Protein AF-A0AAD6DQ67-F1 (afdb_monomer)

InterPro domains:
  IPR001138 Zn(2)Cys(6) fungal-type DNA-binding domain [PS00463] (66-94)
  IPR001138 Zn(2)Cys(6) fungal-type DNA-binding domain [PS50048] (66-96)
  IPR001138 Zn(2)Cys(6) fungal-type DNA-binding domain [cd00067] (62-94)
  IPR036864 Zn(2)-C6 fungal-type DNA-binding domain superfamily [G3DSA:4.10.240.10] (64-150)
  IPR036864 Zn(2)-C6 fungal-type DNA-binding domain superfamily [SSF57701] (60-100)

Structure (mmCIF, N/CA/C/O backbone):
data_AF-A0AAD6DQ67-F1
#
_entry.id   AF-A0AAD6DQ67-F1
#
loop_
_atom_site.group_PDB
_atom_site.id
_atom_site.type_symbol
_atom_site.label_atom_id
_atom_site.label_alt_id
_atom_site.label_comp_id
_atom_site.label_asym_id
_atom_site.label_entity_id
_atom_site.label_seq_id
_atom_site.pdbx_PDB_ins_code
_atom_site.Cartn_x
_atom_site.Cartn_y
_atom_site.Cartn_z
_atom_site.occupancy
_atom_site.B_iso_or_equiv
_atom_site.auth_seq_id
_atom_site.auth_comp_id
_atom_site.auth_asym_id
_atom_site.auth_atom_id
_atom_site.pdbx_PDB_model_num
ATOM 1 N N . MET A 1 1 ? 55.953 11.079 63.194 1.00 47.94 1 MET A N 1
ATOM 2 C CA . MET A 1 1 ? 55.078 10.045 63.772 1.00 47.94 1 MET A CA 1
ATOM 3 C C . MET A 1 1 ? 54.556 10.608 65.071 1.00 47.94 1 MET A C 1
ATOM 5 O O . MET A 1 1 ? 55.211 10.430 66.081 1.00 47.94 1 MET A O 1
ATOM 9 N N . GLU A 1 2 ? 53.464 11.359 65.000 1.00 39.06 2 GLU A N 1
ATOM 10 C CA . GLU A 1 2 ? 52.540 11.554 66.116 1.00 39.06 2 GLU A CA 1
ATOM 11 C C . GLU A 1 2 ? 51.140 11.579 65.496 1.00 39.06 2 GLU A C 1
ATOM 13 O O . GLU A 1 2 ? 50.913 12.204 64.454 1.00 39.06 2 GLU A O 1
ATOM 18 N N . ASP A 1 3 ? 50.288 10.755 66.088 1.00 41.91 3 ASP A N 1
ATOM 19 C CA . ASP A 1 3 ? 48.965 10.301 65.669 1.00 41.91 3 ASP A CA 1
ATOM 20 C C . ASP A 1 3 ? 47.916 11.412 65.887 1.00 41.91 3 ASP A C 1
ATOM 22 O O . ASP A 1 3 ? 48.044 12.233 66.786 1.00 41.91 3 ASP A O 1
ATOM 26 N N . SER A 1 4 ? 46.949 11.664 65.004 1.00 52.56 4 SER A N 1
ATOM 27 C CA . SER A 1 4 ? 45.744 10.888 64.685 1.00 52.56 4 SER A CA 1
ATOM 28 C C . SER A 1 4 ? 44.782 10.642 65.868 1.00 52.56 4 SER A C 1
ATOM 30 O O . SER A 1 4 ? 45.071 9.885 66.787 1.00 52.56 4 SER A O 1
ATOM 32 N N . ILE A 1 5 ? 43.562 11.170 65.674 1.00 52.62 5 ILE A N 1
ATOM 33 C CA . ILE A 1 5 ? 42.248 10.766 66.216 1.00 52.62 5 ILE A CA 1
ATOM 34 C C . ILE A 1 5 ? 41.843 11.306 67.601 1.00 52.62 5 ILE A C 1
ATOM 36 O O . ILE A 1 5 ? 42.165 10.736 68.636 1.00 52.62 5 ILE A O 1
ATOM 40 N N . MET A 1 6 ? 40.930 12.285 67.594 1.00 52.06 6 MET A N 1
ATOM 41 C CA . MET A 1 6 ? 39.741 12.200 68.448 1.00 52.06 6 MET A CA 1
ATOM 42 C C . MET A 1 6 ? 38.550 12.887 67.770 1.00 52.06 6 MET A C 1
ATOM 44 O O . MET A 1 6 ? 38.505 14.103 67.595 1.00 52.06 6 MET A O 1
ATOM 48 N N . SER A 1 7 ? 37.626 12.050 67.318 1.00 51.72 7 SER A N 1
ATOM 49 C CA . SER A 1 7 ? 36.279 12.377 66.877 1.00 51.72 7 SER A CA 1
ATOM 50 C C . SER A 1 7 ? 35.326 12.496 68.072 1.00 51.72 7 SER A C 1
ATOM 52 O O . SER A 1 7 ? 35.597 11.964 69.146 1.00 51.72 7 SER A O 1
ATOM 54 N N . ASP A 1 8 ? 34.186 13.129 67.791 1.00 44.03 8 ASP A N 1
ATOM 55 C CA . ASP A 1 8 ? 32.931 13.163 68.550 1.00 44.03 8 ASP A CA 1
ATOM 56 C C . ASP A 1 8 ? 32.780 14.290 69.582 1.00 44.03 8 ASP A C 1
ATOM 58 O O . ASP A 1 8 ? 33.437 14.326 70.616 1.00 44.03 8 ASP A O 1
ATOM 62 N N . LEU A 1 9 ? 31.829 15.198 69.318 1.00 51.84 9 LEU A N 1
ATOM 63 C CA . LEU A 1 9 ? 30.566 15.274 70.068 1.00 51.84 9 LEU A CA 1
ATOM 64 C C . LEU A 1 9 ? 29.674 16.414 69.529 1.00 51.84 9 LEU A C 1
ATOM 66 O O . LEU A 1 9 ? 29.915 17.594 69.748 1.00 51.84 9 LEU A O 1
ATOM 70 N N . ILE A 1 10 ? 28.634 16.002 68.799 1.00 50.47 10 ILE A N 1
ATOM 71 C CA . ILE A 1 10 ? 27.230 16.434 68.914 1.00 50.47 10 ILE A CA 1
ATOM 72 C C . ILE A 1 10 ? 27.006 17.921 69.255 1.00 50.47 10 ILE A C 1
ATOM 74 O O . ILE A 1 10 ? 26.985 18.315 70.419 1.00 50.47 10 ILE A O 1
ATOM 78 N N . SER A 1 11 ? 26.660 18.716 68.238 1.00 45.91 11 SER A N 1
ATOM 79 C CA . SER A 1 11 ? 25.857 19.925 68.430 1.00 45.91 11 SER A CA 1
ATOM 80 C C . SER A 1 11 ? 24.571 19.803 67.620 1.00 45.91 11 SER A C 1
ATOM 82 O O . SER A 1 11 ? 24.542 19.945 66.399 1.00 45.91 11 SER A O 1
ATOM 84 N N . SER A 1 12 ? 23.507 19.450 68.333 1.00 50.16 12 SER A N 1
ATOM 85 C CA . SER A 1 12 ? 22.125 19.565 67.893 1.00 50.16 12 SER A CA 1
ATOM 86 C C . SER A 1 12 ? 21.809 21.021 67.547 1.00 50.16 12 SER A C 1
ATOM 88 O O . SER A 1 12 ? 22.210 21.918 68.282 1.00 50.16 12 SER A O 1
ATOM 90 N N . THR A 1 13 ? 21.013 21.274 66.507 1.00 49.50 13 THR A N 1
ATOM 91 C CA . THR A 1 13 ? 19.642 21.805 66.662 1.00 49.50 13 THR A CA 1
ATOM 92 C C . THR A 1 13 ? 19.015 22.224 65.324 1.00 49.50 13 THR A C 1
ATOM 94 O O . THR A 1 13 ? 19.650 22.832 64.471 1.00 49.50 13 THR A O 1
ATOM 97 N N . ASN A 1 14 ? 17.708 21.950 65.246 1.00 51.66 14 ASN A N 1
ATOM 98 C CA . ASN A 1 14 ? 16.675 22.595 64.429 1.00 51.66 14 ASN A CA 1
ATOM 99 C C . ASN A 1 14 ? 16.457 22.104 62.991 1.00 51.66 14 ASN A C 1
ATOM 101 O O . ASN A 1 14 ? 16.876 22.727 62.021 1.00 51.66 14 ASN A O 1
ATOM 105 N N . VAL A 1 15 ? 15.623 21.066 62.876 1.00 44.66 15 VAL A N 1
ATOM 106 C CA . VAL A 1 15 ? 14.748 20.851 61.712 1.00 44.66 15 VAL A CA 1
ATOM 107 C C . VAL A 1 15 ? 13.311 20.580 62.170 1.00 44.66 15 VAL A C 1
ATOM 109 O O . VAL A 1 15 ? 12.742 19.530 61.899 1.00 44.66 15 VAL A O 1
ATOM 112 N N . ASP A 1 16 ? 12.699 21.555 62.843 1.00 49.50 16 ASP A N 1
ATOM 113 C CA . ASP A 1 16 ? 11.237 21.649 62.893 1.00 49.50 16 ASP A CA 1
ATOM 114 C C . ASP A 1 16 ? 10.761 22.414 61.652 1.00 49.50 16 ASP A C 1
ATOM 116 O O . ASP A 1 16 ? 10.582 23.630 61.638 1.00 49.50 16 ASP A O 1
ATOM 120 N N . SER A 1 17 ? 10.584 21.685 60.556 1.00 53.88 17 SER A N 1
ATOM 121 C CA . SER A 1 17 ? 9.751 22.126 59.439 1.00 53.88 17 SER A CA 1
ATOM 122 C C . SER A 1 17 ? 8.810 20.992 59.088 1.00 53.88 17 SER A C 1
ATOM 124 O O . SER A 1 17 ? 9.045 20.196 58.182 1.00 53.88 17 SER A O 1
ATOM 126 N N . ALA A 1 18 ? 7.724 20.920 59.856 1.00 56.75 18 ALA A N 1
ATOM 127 C CA . ALA A 1 18 ? 6.550 20.150 59.498 1.00 56.75 18 ALA A CA 1
ATOM 128 C C . ALA A 1 18 ? 5.953 20.755 58.217 1.00 56.75 18 ALA A C 1
ATOM 130 O O . ALA A 1 18 ? 5.136 21.675 58.252 1.00 56.75 18 ALA A O 1
ATOM 131 N N . VAL A 1 19 ? 6.389 20.250 57.063 1.00 57.66 19 VAL A N 1
ATOM 132 C CA . VAL A 1 19 ? 5.711 20.486 55.791 1.00 57.66 19 VAL A CA 1
ATOM 133 C C . VAL A 1 19 ? 4.357 19.798 55.899 1.00 57.66 19 VAL A C 1
ATOM 135 O O . VAL A 1 19 ? 4.248 18.575 55.826 1.00 57.66 19 VAL A O 1
ATOM 138 N N . ALA A 1 20 ? 3.319 20.599 56.122 1.00 59.78 20 ALA A N 1
ATOM 139 C CA . ALA A 1 20 ? 1.939 20.162 56.053 1.00 59.78 20 ALA A CA 1
ATOM 140 C C . ALA A 1 20 ? 1.642 19.700 54.619 1.00 59.78 20 ALA A C 1
ATOM 142 O O . ALA A 1 20 ? 1.260 20.492 53.755 1.00 59.78 20 ALA A O 1
ATOM 143 N N . ILE A 1 21 ? 1.830 18.406 54.360 1.00 60.59 21 ILE A N 1
ATOM 144 C CA . ILE A 1 21 ? 1.326 17.747 53.160 1.00 60.59 21 ILE A CA 1
ATOM 145 C C . ILE A 1 21 ? -0.195 17.773 53.289 1.00 60.59 21 ILE A C 1
ATOM 147 O O . ILE A 1 21 ? -0.796 16.944 53.972 1.00 60.59 21 ILE A O 1
ATOM 151 N N . LYS A 1 22 ? -0.832 18.772 52.669 1.00 59.88 22 LYS A N 1
ATOM 152 C CA . LYS A 1 22 ? -2.277 18.745 52.451 1.00 59.88 22 LYS A CA 1
ATOM 153 C C . LYS A 1 22 ? -2.569 17.466 51.662 1.00 59.88 22 LYS A C 1
ATOM 155 O O . LYS A 1 22 ? -1.982 17.300 50.592 1.00 59.88 22 LYS A O 1
ATOM 160 N N . PRO A 1 23 ? -3.436 16.561 52.143 1.00 58.09 23 PRO A N 1
ATOM 161 C CA . PRO A 1 23 ? -3.876 15.454 51.319 1.00 58.09 23 PRO A CA 1
ATOM 162 C C . PRO A 1 23 ? -4.698 16.060 50.182 1.00 58.09 23 PRO A C 1
ATOM 164 O O . PRO A 1 23 ? -5.852 16.446 50.373 1.00 58.09 23 PRO A O 1
ATOM 167 N N . GLU A 1 24 ? -4.092 16.209 49.003 1.00 57.12 24 GLU A N 1
ATOM 168 C CA . GLU A 1 24 ? -4.852 16.452 47.787 1.00 57.12 24 GLU A CA 1
ATOM 169 C C . GLU A 1 24 ? -5.784 15.260 47.607 1.00 57.12 24 GLU A C 1
ATOM 171 O O . GLU A 1 24 ? -5.382 14.148 47.259 1.00 57.12 24 GLU A O 1
ATOM 176 N N . ILE A 1 25 ? -7.056 15.491 47.913 1.00 56.19 25 ILE A N 1
ATOM 177 C CA . ILE A 1 25 ? -8.131 14.564 47.615 1.00 56.19 25 ILE A CA 1
ATOM 178 C C . ILE A 1 25 ? -8.162 14.467 46.093 1.00 56.19 25 ILE A C 1
ATOM 180 O O . ILE A 1 25 ? -8.718 15.333 45.416 1.00 56.19 25 ILE A O 1
ATOM 184 N N . PHE A 1 26 ? -7.538 13.418 45.560 1.00 54.81 26 PHE A N 1
ATOM 185 C CA . PHE A 1 26 ? -7.575 13.063 44.150 1.00 54.81 26 PHE A CA 1
ATOM 186 C C . PHE A 1 26 ? -9.017 12.661 43.817 1.00 54.81 26 PHE A C 1
ATOM 188 O O . PHE A 1 26 ? -9.385 11.484 43.813 1.00 54.81 26 PHE A O 1
ATOM 195 N N . GLN A 1 27 ? -9.883 13.656 43.613 1.00 63.16 27 GLN A N 1
ATOM 196 C CA . GLN A 1 27 ? -11.236 13.457 43.122 1.00 63.16 27 GLN A CA 1
ATOM 197 C C . GLN A 1 27 ? -11.106 12.969 41.685 1.00 63.16 27 GLN A C 1
ATOM 199 O O . GLN A 1 27 ? -11.112 13.747 40.732 1.00 63.16 27 GLN A O 1
ATOM 204 N N . GLN A 1 28 ? -10.955 11.656 41.524 1.00 62.44 28 GLN A N 1
ATOM 205 C CA . GLN A 1 28 ? -11.102 11.014 40.232 1.00 62.44 28 GLN A CA 1
ATOM 206 C C . GLN A 1 28 ? -12.473 11.430 39.703 1.00 62.44 28 GLN A C 1
ATOM 208 O O . GLN A 1 28 ? -13.501 11.005 40.240 1.00 62.44 28 GLN A O 1
ATOM 213 N N . ARG A 1 29 ? -12.500 12.304 38.687 1.00 60.75 29 ARG A N 1
ATOM 214 C CA . ARG A 1 29 ? -13.732 12.663 37.983 1.00 60.75 29 ARG A CA 1
ATOM 215 C C . ARG A 1 29 ? -14.342 11.358 37.494 1.00 60.75 29 ARG A C 1
ATOM 217 O O . ARG A 1 29 ? -13.854 10.759 36.536 1.00 60.75 29 ARG A O 1
ATOM 224 N N . ARG A 1 30 ? -15.382 10.884 38.182 1.00 59.59 30 ARG A N 1
ATOM 225 C CA . ARG A 1 30 ? -16.132 9.704 37.759 1.00 59.59 30 ARG A CA 1
ATOM 226 C C . ARG A 1 30 ? -16.729 10.062 36.411 1.00 59.59 30 ARG A C 1
ATOM 228 O O . ARG A 1 30 ? -17.610 10.915 36.341 1.00 59.59 30 ARG A O 1
ATOM 235 N N . GLN A 1 31 ? -16.194 9.473 35.343 1.00 63.62 31 GLN A N 1
ATOM 236 C CA . GLN A 1 31 ? -16.718 9.746 34.016 1.00 63.62 31 GLN A CA 1
ATOM 237 C C . GLN A 1 31 ? -18.206 9.381 33.989 1.00 63.62 31 GLN A C 1
ATOM 239 O O . GLN A 1 31 ? -18.587 8.352 34.563 1.00 63.62 31 GLN A O 1
ATOM 244 N N . PRO A 1 32 ? -19.052 10.214 33.361 1.00 68.12 32 PRO A N 1
ATOM 245 C CA . PRO A 1 32 ? -20.471 9.926 33.257 1.00 68.12 32 PRO A CA 1
ATOM 246 C C . PRO A 1 32 ? -20.647 8.549 32.615 1.00 68.12 32 PRO A C 1
ATOM 248 O O . PRO A 1 32 ? -20.039 8.244 31.584 1.00 68.12 32 PRO A O 1
ATOM 251 N N . LYS A 1 33 ? -21.448 7.688 33.257 1.00 64.12 33 LYS A N 1
ATOM 252 C CA . LYS A 1 33 ? -21.810 6.385 32.695 1.00 64.12 33 LYS A CA 1
ATOM 253 C C . LYS A 1 33 ? -22.489 6.655 31.357 1.00 64.12 33 LYS A C 1
ATOM 255 O O . LYS A 1 33 ? -23.574 7.224 31.329 1.00 64.12 33 LYS A O 1
ATOM 260 N N . GLN A 1 34 ? -21.834 6.292 30.258 1.00 67.31 34 GLN A N 1
ATOM 261 C CA . GLN A 1 34 ? -22.440 6.451 28.943 1.00 67.31 34 GLN A CA 1
ATOM 262 C C . GLN A 1 34 ? -23.690 5.573 28.872 1.00 67.31 34 GLN A C 1
ATOM 264 O O . GLN A 1 34 ? -23.629 4.380 29.189 1.00 67.31 34 GLN A O 1
ATOM 269 N N . ASN A 1 35 ? -24.817 6.173 28.482 1.00 76.88 35 ASN A N 1
ATOM 270 C CA . ASN A 1 35 ? -26.052 5.436 28.260 1.00 76.88 35 ASN A CA 1
ATOM 271 C C . ASN A 1 35 ? -25.799 4.332 27.232 1.00 76.88 35 ASN A C 1
ATOM 273 O O . ASN A 1 35 ? -25.128 4.539 26.216 1.00 76.88 35 ASN A O 1
ATOM 277 N N . ARG A 1 36 ? -26.314 3.133 27.519 1.00 74.56 36 ARG A N 1
ATOM 278 C CA . ARG A 1 36 ? -26.293 2.045 26.544 1.00 74.56 36 ARG A CA 1
ATOM 279 C C . ARG A 1 36 ? -27.116 2.506 25.343 1.00 74.56 36 ARG A C 1
ATOM 281 O O . ARG A 1 36 ? -28.266 2.892 25.518 1.00 74.56 36 ARG A O 1
ATOM 288 N N . ARG A 1 37 ? -26.507 2.485 24.156 1.00 79.69 37 ARG A N 1
ATOM 289 C CA . ARG A 1 37 ? -27.202 2.772 22.893 1.00 79.69 37 ARG A CA 1
ATOM 290 C C . ARG A 1 37 ? -28.416 1.853 22.766 1.00 79.69 37 ARG A C 1
ATOM 292 O O . ARG A 1 37 ? -28.306 0.666 23.095 1.00 79.69 37 ARG A O 1
ATOM 299 N N . GLY A 1 38 ? -29.542 2.400 22.321 1.00 80.81 38 GLY A N 1
ATOM 300 C CA . GLY A 1 3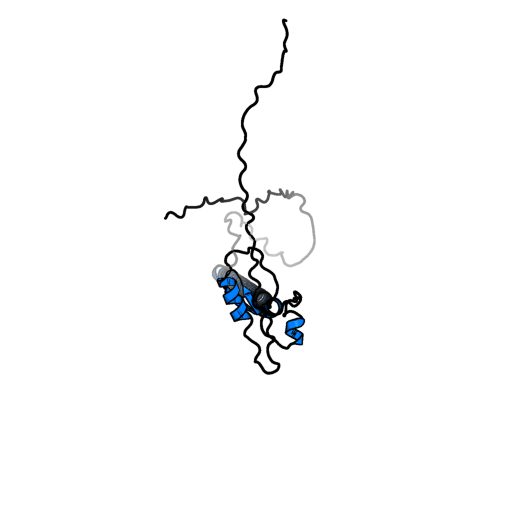8 ? -30.735 1.625 22.018 1.00 80.81 38 GLY A CA 1
ATOM 301 C C . GLY A 1 38 ? -30.475 0.667 20.857 1.00 80.81 38 GLY A C 1
ATOM 302 O O . GLY A 1 38 ? -29.561 0.865 20.058 1.00 80.81 38 GLY A O 1
ATOM 303 N N . SER A 1 39 ? -31.275 -0.395 20.758 1.00 84.62 39 SER A N 1
ATOM 304 C CA . SER A 1 39 ? -31.094 -1.425 19.723 1.00 84.62 39 SER A CA 1
ATOM 305 C C . SER A 1 39 ? -31.279 -0.908 18.290 1.00 84.62 39 SER A C 1
ATOM 307 O O . SER A 1 39 ? -30.771 -1.532 17.364 1.00 84.62 39 SER A O 1
ATOM 309 N N . TYR A 1 40 ? -32.011 0.195 18.113 1.00 86.69 40 TYR A N 1
ATOM 310 C CA . TYR A 1 40 ? -32.327 0.788 16.809 1.00 86.69 40 TYR A CA 1
ATOM 311 C C . TYR A 1 40 ? -31.516 2.053 16.505 1.00 86.69 40 TYR A C 1
ATOM 313 O O . TYR A 1 40 ? -31.677 2.634 15.434 1.00 8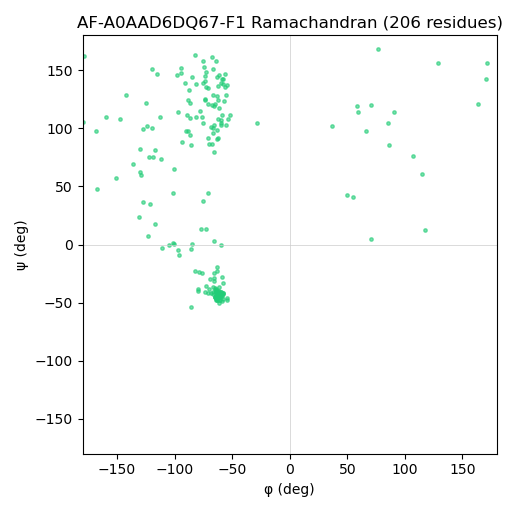6.69 40 TYR A O 1
ATOM 321 N N . ASP A 1 41 ? -30.640 2.481 17.418 1.00 83.94 41 ASP A N 1
ATOM 322 C CA . ASP A 1 41 ? -29.788 3.636 17.157 1.00 83.94 41 ASP A CA 1
ATOM 323 C C . ASP A 1 41 ? -28.723 3.273 16.105 1.00 83.94 41 ASP A C 1
ATOM 325 O O . ASP A 1 41 ? -28.085 2.216 16.217 1.00 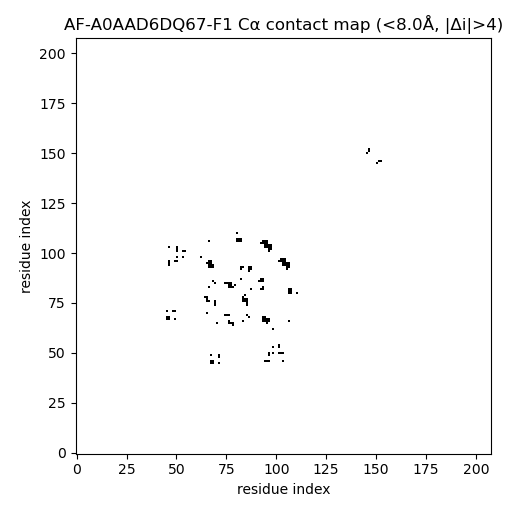83.94 41 ASP A O 1
ATOM 329 N N . PRO A 1 42 ? -28.481 4.133 15.099 1.00 85.69 42 PRO A N 1
ATOM 330 C CA . PRO A 1 42 ? -27.459 3.882 14.092 1.00 85.69 42 PRO A CA 1
ATOM 331 C C . PRO A 1 42 ? -26.062 3.784 14.725 1.00 85.69 42 PRO A C 1
ATOM 333 O O . PRO A 1 42 ? -25.736 4.458 15.707 1.00 85.69 42 PRO A O 1
ATOM 336 N N . GLU A 1 43 ? -25.208 2.926 14.157 1.00 85.50 43 GLU A N 1
ATOM 337 C CA . GLU A 1 43 ? -23.834 2.777 14.639 1.00 85.50 43 GLU A CA 1
ATOM 338 C C . GLU A 1 43 ? -23.048 4.077 14.382 1.00 85.50 43 GLU A C 1
ATOM 340 O O . GLU A 1 43 ? -23.062 4.579 13.258 1.00 85.50 43 GLU A O 1
ATOM 345 N N . PRO A 1 44 ? -22.363 4.649 15.390 1.00 88.19 44 PRO A N 1
ATOM 346 C CA . PRO A 1 44 ? -21.647 5.900 15.201 1.00 88.19 44 PRO A CA 1
ATOM 347 C C . PRO A 1 44 ? -20.350 5.688 14.426 1.00 88.19 44 PRO A C 1
ATOM 349 O O . PRO A 1 44 ? -19.741 4.615 14.472 1.00 88.19 44 PRO A O 1
ATOM 352 N N . ASP A 1 45 ? -19.875 6.766 13.809 1.00 91.81 45 ASP A N 1
ATOM 353 C CA . ASP A 1 45 ? -18.553 6.813 13.199 1.00 91.81 45 ASP A CA 1
ATOM 354 C C . ASP A 1 45 ? -17.457 6.769 14.279 1.00 91.81 45 ASP A C 1
ATOM 356 O O . ASP A 1 45 ? -17.135 7.759 14.943 1.00 91.81 45 ASP A O 1
ATOM 360 N N . TYR A 1 46 ? -16.874 5.585 14.462 1.00 90.44 46 TYR A N 1
ATOM 361 C CA . TYR A 1 46 ? -15.790 5.371 15.416 1.00 90.44 46 TYR A CA 1
ATOM 362 C C . TYR A 1 46 ? -14.507 6.116 15.046 1.00 90.44 46 TYR A C 1
ATOM 364 O O . TYR A 1 46 ? -13.752 6.490 15.944 1.00 90.44 46 TYR A O 1
ATOM 372 N N . SER A 1 47 ? -14.260 6.352 13.759 1.00 91.06 47 SER A N 1
ATOM 373 C CA . SER A 1 47 ? -13.058 7.040 13.299 1.00 91.06 47 SER A CA 1
ATOM 374 C C . SER A 1 47 ? -13.133 8.533 13.598 1.00 91.06 47 SER A C 1
ATOM 376 O O . SER A 1 47 ? -12.174 9.096 14.119 1.00 91.06 47 SER A O 1
ATOM 378 N N . ALA A 1 48 ? -14.291 9.175 13.414 1.00 90.44 48 ALA A N 1
ATOM 379 C CA . ALA A 1 48 ? -14.506 10.546 13.893 1.00 90.44 48 ALA A CA 1
ATOM 380 C C . ALA A 1 48 ? -14.334 10.672 15.418 1.00 90.44 48 ALA A C 1
ATOM 382 O O . ALA A 1 48 ? -13.715 11.625 15.896 1.00 90.44 48 ALA A O 1
ATOM 383 N N . ILE A 1 49 ? -14.832 9.695 16.189 1.00 90.38 49 ILE A N 1
ATOM 384 C CA . ILE A 1 49 ? -14.647 9.665 17.649 1.00 90.38 49 ILE A CA 1
ATOM 385 C C . ILE A 1 49 ? -13.157 9.565 18.005 1.00 90.38 49 ILE A C 1
ATOM 387 O O . ILE A 1 49 ? -12.709 10.233 18.936 1.00 90.38 49 ILE A O 1
ATOM 391 N N . MET A 1 50 ? -12.385 8.744 17.289 1.00 88.44 50 MET A N 1
ATOM 392 C CA . MET A 1 50 ? -10.952 8.580 17.548 1.00 88.44 50 MET A CA 1
ATOM 393 C C . MET A 1 50 ? -10.130 9.798 17.157 1.00 88.44 50 MET A C 1
ATOM 395 O O . MET A 1 50 ? -9.298 10.216 17.958 1.00 88.44 50 MET A O 1
ATOM 399 N N . ARG A 1 51 ? -10.414 10.418 16.007 1.00 89.62 51 ARG A N 1
ATOM 400 C CA . ARG A 1 51 ? -9.782 11.682 15.603 1.00 89.62 51 ARG A CA 1
ATOM 401 C C . ARG A 1 51 ? -9.943 12.754 16.675 1.00 89.62 51 ARG A C 1
ATOM 403 O O . ARG A 1 51 ? -8.953 13.334 17.103 1.00 89.62 51 ARG A O 1
ATOM 410 N N . ARG A 1 52 ? -11.163 12.935 17.193 1.00 88.12 52 ARG A N 1
ATOM 411 C CA . ARG A 1 52 ? -11.418 13.889 18.281 1.00 88.12 52 ARG A CA 1
ATOM 412 C C . ARG A 1 52 ? -10.646 13.536 19.553 1.00 88.12 52 ARG A C 1
ATOM 414 O O . ARG A 1 52 ? -10.022 14.401 20.147 1.00 88.12 52 ARG A O 1
ATOM 421 N N . ARG A 1 53 ? -10.638 12.259 19.953 1.00 86.50 53 ARG A N 1
ATOM 422 C CA . ARG A 1 53 ? -9.891 11.814 21.143 1.00 86.50 53 ARG A CA 1
ATOM 423 C C . ARG A 1 53 ? -8.390 12.050 21.023 1.00 86.50 53 ARG A C 1
ATOM 425 O O . ARG A 1 53 ? -7.767 12.330 22.035 1.00 86.50 53 ARG A O 1
ATOM 432 N N . PHE A 1 54 ? -7.813 11.888 19.834 1.00 84.69 54 PHE A N 1
ATOM 433 C CA . PHE A 1 54 ? -6.392 12.159 19.619 1.00 84.69 54 PHE A CA 1
ATOM 434 C C . PHE A 1 54 ? -6.091 13.657 19.614 1.00 84.69 54 PHE A C 1
ATOM 436 O O . PHE A 1 54 ? -5.080 14.044 20.177 1.00 84.69 54 PHE A O 1
ATOM 443 N N . GLN A 1 55 ? -6.993 14.486 19.083 1.00 83.69 55 GLN A N 1
ATOM 444 C CA . GLN A 1 55 ? -6.883 15.949 19.149 1.00 83.69 55 GLN A CA 1
ATOM 445 C C . GLN A 1 55 ? -7.026 16.499 20.578 1.00 83.69 55 GLN A C 1
ATOM 447 O O . GLN A 1 55 ? -6.377 17.471 20.930 1.00 83.69 55 GLN A O 1
ATOM 452 N N . GLU A 1 56 ? -7.892 15.903 21.403 1.00 82.56 56 GLU A N 1
ATOM 453 C CA . GLU A 1 56 ? -8.130 16.354 22.784 1.00 82.56 56 GLU A CA 1
ATOM 454 C C . GLU A 1 56 ? -7.040 15.895 23.770 1.00 82.56 56 GLU A C 1
ATOM 456 O O . GLU A 1 56 ? -6.878 16.495 24.831 1.00 82.56 56 GLU A O 1
ATOM 461 N N . HIS A 1 57 ? -6.322 14.811 23.461 1.00 74.12 57 HIS A N 1
ATOM 462 C CA . HIS A 1 57 ? -5.293 14.230 24.325 1.00 74.12 57 HIS A CA 1
ATOM 463 C C . HIS A 1 57 ? -3.914 14.298 23.651 1.00 74.12 57 HIS A C 1
ATOM 465 O O . HIS A 1 57 ? -3.409 13.304 23.125 1.00 74.12 57 HIS A O 1
ATOM 471 N N . ASP A 1 58 ? -3.277 15.464 23.738 1.00 61.28 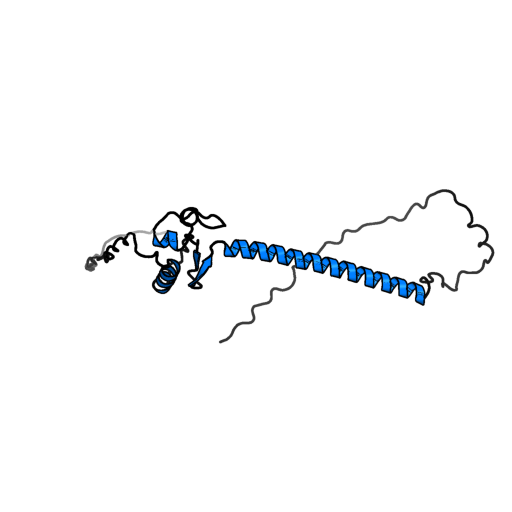58 ASP A N 1
ATOM 472 C CA . ASP A 1 58 ? -1.876 15.653 23.359 1.00 61.28 58 ASP A CA 1
ATOM 473 C C . ASP A 1 58 ? -0.945 14.858 24.297 1.00 61.28 58 ASP A C 1
ATOM 475 O O . ASP A 1 58 ? -0.891 15.100 25.503 1.00 61.28 58 ASP A O 1
ATOM 479 N N . GLY A 1 59 ? -0.165 13.909 23.764 1.00 59.56 59 GLY A N 1
ATOM 480 C CA . GLY A 1 59 ? 1.106 13.523 24.407 1.00 59.56 59 GLY A CA 1
ATOM 481 C C . GLY A 1 59 ? 1.285 12.086 24.913 1.00 59.56 59 GLY A C 1
ATOM 482 O O . GLY A 1 59 ? 2.264 11.799 25.604 1.00 59.56 59 GLY A O 1
ATOM 483 N N . GLY A 1 60 ? 0.426 11.131 24.559 1.00 59.47 60 GLY A N 1
ATOM 484 C CA . GLY A 1 60 ? 0.674 9.718 24.875 1.00 59.47 60 GLY A CA 1
ATOM 485 C C . GLY A 1 60 ? 1.524 9.003 23.817 1.00 59.47 60 GLY A C 1
ATOM 486 O O . GLY A 1 60 ? 0.960 8.428 22.898 1.00 59.47 60 GLY A O 1
ATOM 487 N N . ARG A 1 61 ? 2.858 8.916 23.971 1.00 60.16 61 ARG A N 1
ATOM 488 C CA . ARG A 1 61 ? 3.778 8.220 23.021 1.00 60.16 61 ARG A CA 1
ATOM 489 C C . ARG A 1 61 ? 3.506 6.716 22.794 1.00 60.16 61 ARG A C 1
ATOM 491 O O . ARG A 1 61 ? 4.226 6.065 22.039 1.00 60.16 61 ARG A O 1
ATOM 498 N N . ARG A 1 62 ? 2.502 6.117 23.447 1.00 62.66 62 ARG A N 1
ATOM 499 C CA . ARG A 1 62 ? 2.105 4.720 23.210 1.00 62.66 62 ARG A CA 1
ATOM 500 C C . ARG A 1 62 ? 1.040 4.640 22.116 1.00 62.66 62 ARG A C 1
ATOM 502 O O . ARG A 1 62 ? -0.160 4.706 22.380 1.00 62.66 62 ARG A O 1
ATOM 509 N N . THR A 1 63 ? 1.481 4.356 20.896 1.00 61.97 63 THR A N 1
ATOM 510 C CA . THR A 1 63 ? 0.594 4.015 19.779 1.00 61.97 63 THR A CA 1
ATOM 511 C C . THR A 1 63 ? -0.019 2.630 19.993 1.00 61.97 63 THR A C 1
ATOM 513 O O . THR A 1 63 ? 0.547 1.600 19.628 1.00 61.97 63 THR A O 1
ATOM 516 N N . SER A 1 64 ? -1.196 2.562 20.618 1.00 64.62 64 SER A N 1
ATOM 517 C CA . SER A 1 64 ? -1.932 1.299 20.721 1.00 64.62 64 SER A CA 1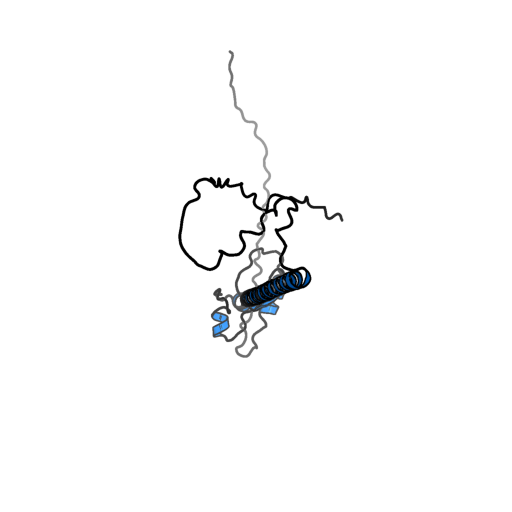
ATOM 518 C C . SER A 1 64 ? -2.360 0.828 19.319 1.00 64.62 64 SER A C 1
ATOM 520 O O . SER A 1 64 ? -3.129 1.521 18.655 1.00 64.62 64 SER A O 1
ATOM 522 N N . ARG A 1 65 ? -1.928 -0.367 18.900 1.00 79.31 65 ARG A N 1
ATOM 523 C CA . ARG A 1 65 ? -2.128 -0.954 17.551 1.00 79.31 65 ARG A CA 1
ATOM 524 C C . ARG A 1 65 ? -3.561 -1.430 17.240 1.00 79.31 65 ARG A C 1
ATOM 526 O O . ARG A 1 65 ? -3.764 -2.190 16.292 1.00 79.31 65 ARG A O 1
ATOM 533 N N . ALA A 1 66 ? -4.542 -1.051 18.057 1.00 90.81 66 ALA A N 1
ATOM 534 C CA . ALA A 1 66 ? -5.935 -1.458 17.890 1.00 90.81 66 ALA A CA 1
ATOM 535 C C . ALA A 1 66 ? -6.667 -0.537 16.903 1.00 90.81 66 ALA A C 1
ATOM 537 O O . ALA A 1 66 ? -6.430 0.668 16.901 1.00 90.81 66 ALA A O 1
ATOM 538 N N . CYS A 1 67 ? -7.585 -1.098 16.111 1.00 92.94 67 CYS A N 1
ATOM 539 C CA . CYS A 1 67 ? -8.454 -0.318 15.226 1.00 92.94 67 CYS A CA 1
ATOM 540 C C . CYS A 1 67 ? -9.460 0.545 16.003 1.00 92.94 67 CYS A C 1
ATOM 542 O O . CYS A 1 67 ? -9.769 0.264 17.169 1.00 92.94 67 CYS A O 1
ATOM 544 N N . ASP A 1 68 ? -10.024 1.549 15.333 1.00 92.62 68 ASP A N 1
ATOM 545 C CA . ASP A 1 68 ? -10.886 2.562 15.951 1.00 92.62 68 ASP A CA 1
ATOM 546 C C . ASP A 1 68 ? -12.118 1.935 16.619 1.00 92.62 68 ASP A C 1
ATOM 548 O O . ASP A 1 68 ? -12.433 2.222 17.776 1.00 92.62 68 ASP A O 1
ATOM 552 N N . ARG A 1 69 ? -12.765 0.979 15.940 1.00 93.06 69 ARG A N 1
ATOM 553 C CA . ARG A 1 69 ? -13.944 0.270 16.461 1.00 93.06 69 ARG A CA 1
ATOM 554 C C . ARG A 1 69 ? -13.633 -0.537 17.720 1.00 93.06 69 ARG A C 1
ATOM 556 O O . ARG A 1 69 ? -14.364 -0.437 18.709 1.00 93.06 69 ARG A O 1
ATOM 563 N N . CYS A 1 70 ? -12.555 -1.324 17.711 1.00 93.31 70 CYS A N 1
ATOM 564 C CA . CYS A 1 70 ? -12.150 -2.097 18.888 1.00 93.31 70 CYS A CA 1
ATOM 565 C C . CYS A 1 70 ? -11.743 -1.180 20.043 1.00 93.31 70 CYS A C 1
ATOM 567 O O . CYS A 1 70 ? -12.095 -1.457 21.189 1.00 93.31 70 CYS A O 1
ATOM 569 N N . LYS A 1 71 ? -11.080 -0.056 19.750 1.00 91.12 71 LYS A N 1
ATOM 570 C CA . LYS A 1 71 ? -10.682 0.933 20.753 1.00 91.12 71 LYS A CA 1
ATOM 571 C C . LYS A 1 71 ? -11.899 1.635 21.374 1.00 91.12 71 LYS A C 1
ATOM 573 O O . LYS A 1 71 ? -11.960 1.788 22.592 1.00 91.12 71 LYS A O 1
ATOM 578 N N . CYS A 1 72 ? -12.911 1.991 20.580 1.00 90.00 72 CYS A N 1
ATOM 579 C CA . CYS A 1 72 ? -14.167 2.566 21.071 1.00 90.00 72 CYS A CA 1
ATOM 580 C C . CYS A 1 72 ? -14.965 1.579 21.927 1.00 90.00 72 CYS A C 1
ATOM 582 O O . CYS A 1 72 ? -15.464 1.951 22.989 1.00 90.00 72 CYS A O 1
ATOM 584 N N . ARG A 1 73 ? -15.092 0.327 21.472 1.00 90.75 73 ARG A N 1
ATOM 585 C CA . ARG A 1 73 ? -15.895 -0.705 22.146 1.00 90.75 73 ARG A CA 1
ATOM 586 C C . ARG A 1 73 ? -15.150 -1.458 23.248 1.00 90.75 73 ARG A C 1
ATOM 588 O O . ARG A 1 73 ? -15.767 -2.286 23.908 1.00 90.75 73 ARG A O 1
ATOM 595 N N . LYS A 1 74 ? -13.859 -1.174 23.446 1.00 91.06 74 LYS A N 1
ATOM 596 C CA . LYS A 1 74 ? -12.974 -1.884 24.384 1.00 91.06 74 LYS A CA 1
ATOM 597 C C . LYS A 1 74 ? -12.962 -3.401 24.130 1.00 91.06 74 LYS A C 1
ATOM 599 O O . LYS A 1 74 ? -12.998 -4.197 25.060 1.00 91.06 74 LYS A O 1
ATOM 604 N N . LEU A 1 75 ? -12.948 -3.785 22.853 1.00 90.69 75 LEU A N 1
ATOM 605 C CA . LEU A 1 75 ? -12.868 -5.180 22.410 1.00 90.69 75 LEU A CA 1
ATOM 606 C C . LEU A 1 75 ? -11.410 -5.565 22.126 1.00 90.69 75 LEU A C 1
ATOM 608 O O . LEU A 1 75 ? -10.633 -4.696 21.711 1.00 90.69 75 LEU A O 1
ATOM 612 N N . PRO A 1 76 ? -11.036 -6.852 22.262 1.00 90.94 76 PRO A N 1
ATOM 613 C CA . PRO A 1 76 ? -9.739 -7.321 21.790 1.00 90.94 76 PRO A CA 1
ATOM 614 C C . PRO A 1 76 ? -9.603 -7.061 20.283 1.00 90.94 76 PRO A C 1
ATOM 616 O O . PRO A 1 76 ? -10.574 -7.133 19.521 1.00 90.94 76 PRO A O 1
ATOM 619 N N . CYS A 1 77 ? -8.401 -6.689 19.851 1.00 92.75 77 CYS A N 1
ATOM 620 C CA . CYS A 1 77 ? -8.119 -6.370 18.459 1.00 92.75 77 CYS A CA 1
ATOM 621 C C . CYS A 1 77 ? -6.971 -7.232 17.944 1.00 92.75 77 CYS A C 1
ATOM 623 O O . CYS A 1 77 ? -5.804 -6.917 18.173 1.00 92.75 77 CYS A O 1
ATOM 625 N N . ASP A 1 78 ? -7.312 -8.267 17.184 1.00 90.88 78 ASP A N 1
ATOM 626 C CA . ASP A 1 78 ? -6.327 -9.107 16.501 1.00 90.88 78 ASP A CA 1
ATOM 627 C C . ASP A 1 78 ? -5.598 -8.307 15.414 1.00 90.88 78 ASP A C 1
ATOM 629 O O . ASP A 1 78 ? -6.163 -7.366 14.850 1.00 90.88 78 ASP A O 1
ATOM 633 N N . SER A 1 79 ? -4.344 -8.652 15.114 1.00 80.06 79 SER A N 1
ATOM 634 C CA . SER A 1 79 ? -3.479 -7.913 14.175 1.00 80.06 79 SER A CA 1
ATOM 635 C C . SER A 1 79 ? -3.366 -8.565 12.793 1.00 80.06 79 SER A C 1
ATOM 637 O O . SER A 1 79 ? -2.277 -8.650 12.235 1.00 80.06 79 SER A O 1
ATOM 639 N N . ASN A 1 80 ? -4.491 -9.006 12.227 1.00 84.00 80 ASN A N 1
ATOM 640 C CA . ASN A 1 80 ? -4.527 -9.586 10.881 1.00 84.00 80 ASN A CA 1
ATOM 641 C C . ASN A 1 80 ? -4.363 -8.510 9.791 1.00 84.00 80 ASN A C 1
ATOM 643 O O . ASN A 1 80 ? -4.869 -7.392 9.925 1.00 84.00 80 ASN A O 1
ATOM 647 N N . GLY A 1 81 ? -3.689 -8.870 8.691 1.00 75.25 81 GLY A N 1
ATOM 648 C CA . GLY A 1 81 ? -3.318 -7.949 7.607 1.00 75.25 81 GLY A CA 1
ATOM 649 C C . GLY A 1 81 ? -4.486 -7.359 6.805 1.00 75.25 81 GLY A C 1
ATOM 650 O O . GLY A 1 81 ? -4.342 -6.266 6.270 1.00 75.25 81 GLY A O 1
ATOM 651 N N . HIS A 1 82 ? -5.638 -8.040 6.764 1.00 81.25 82 HIS A N 1
ATOM 652 C CA . HIS A 1 82 ? -6.855 -7.587 6.067 1.00 81.25 82 HIS A CA 1
ATOM 653 C C . HIS A 1 82 ? -7.878 -6.890 6.985 1.00 81.25 82 HIS A C 1
ATOM 655 O O . HIS A 1 82 ? -8.902 -6.402 6.519 1.00 81.25 82 HIS A O 1
ATOM 661 N N . GLY A 1 83 ? -7.623 -6.844 8.296 1.00 89.44 83 GLY A N 1
ATOM 662 C CA . GLY A 1 83 ? -8.575 -6.366 9.304 1.00 89.44 83 GLY A CA 1
ATOM 663 C C . GLY A 1 83 ? -8.741 -7.361 10.451 1.00 89.44 83 GLY A C 1
ATOM 664 O O . GLY A 1 83 ? -8.460 -8.544 10.301 1.00 89.44 83 GLY A O 1
ATOM 665 N N . CYS A 1 84 ? -9.160 -6.893 11.632 1.00 93.19 84 CYS A N 1
ATOM 666 C CA . CYS A 1 84 ? -9.341 -7.782 12.785 1.00 93.19 84 CYS A CA 1
ATOM 667 C C . CYS A 1 84 ? -10.606 -8.648 12.652 1.00 93.19 84 CYS A C 1
ATOM 669 O O . CYS A 1 84 ? -11.609 -8.220 12.074 1.00 93.19 84 CYS A O 1
ATOM 671 N N . ASN A 1 85 ? -10.599 -9.827 13.281 1.00 93.50 85 ASN A N 1
ATOM 672 C CA . ASN A 1 85 ? -11.727 -10.764 13.234 1.00 93.50 85 ASN A CA 1
ATOM 673 C C . ASN A 1 85 ? -13.036 -10.154 13.759 1.00 93.50 85 ASN A C 1
ATOM 675 O O . ASN A 1 85 ? -14.110 -10.457 13.251 1.00 93.50 85 ASN A O 1
ATOM 679 N N . ASN A 1 86 ? -12.962 -9.261 14.749 1.00 93.38 86 ASN A N 1
ATOM 680 C CA . ASN A 1 86 ? -14.140 -8.605 15.326 1.00 93.38 86 ASN A CA 1
ATOM 681 C C . ASN A 1 86 ? -14.820 -7.608 14.380 1.00 93.38 86 ASN A C 1
ATOM 683 O O . ASN A 1 86 ? -16.026 -7.381 14.499 1.00 93.38 86 ASN A O 1
ATOM 687 N N . CYS A 1 87 ? -14.062 -6.979 13.479 1.00 93.50 87 CYS A N 1
ATOM 688 C CA . CYS A 1 87 ? -14.633 -6.139 12.429 1.00 93.50 87 CYS A CA 1
ATOM 689 C C . CYS A 1 87 ? -15.155 -6.993 11.274 1.00 93.50 87 CYS A C 1
ATOM 691 O O . CYS A 1 87 ? -16.261 -6.733 10.813 1.00 93.50 87 CYS A O 1
ATOM 693 N N . ALA A 1 88 ? -14.423 -8.048 10.900 1.00 93.38 88 ALA A N 1
ATOM 694 C CA . ALA A 1 88 ? -14.843 -8.988 9.863 1.00 93.38 88 ALA A CA 1
ATOM 695 C C . ALA A 1 88 ? -16.180 -9.668 10.204 1.00 93.38 88 ALA A C 1
ATOM 697 O O . ALA A 1 88 ? -17.105 -9.616 9.415 1.00 93.38 88 ALA A O 1
ATOM 698 N N . LYS A 1 89 ? -16.342 -10.202 11.423 1.00 93.75 89 LYS A N 1
ATOM 699 C CA . LYS A 1 89 ? -17.603 -10.828 11.878 1.00 93.75 89 LYS A CA 1
ATOM 700 C C . LYS A 1 89 ? -18.800 -9.876 11.946 1.00 93.75 89 LYS A C 1
ATOM 702 O O . LYS A 1 89 ? -19.927 -10.333 12.069 1.00 93.75 89 LYS A O 1
ATOM 707 N N . ALA A 1 90 ? -18.548 -8.571 11.996 1.00 91.06 90 ALA A N 1
ATOM 708 C CA . ALA A 1 90 ? -19.594 -7.557 12.061 1.00 91.06 90 ALA A CA 1
ATOM 709 C C . ALA A 1 90 ? -19.866 -6.912 10.696 1.00 91.06 90 ALA A C 1
ATOM 711 O O . ALA A 1 90 ? -20.661 -5.973 10.641 1.00 91.06 90 ALA A O 1
ATOM 712 N N . ASP A 1 91 ? -19.156 -7.346 9.648 1.00 91.75 91 ASP A N 1
ATOM 713 C CA . ASP A 1 91 ? -19.170 -6.749 8.313 1.00 91.75 91 ASP A CA 1
ATOM 714 C C . ASP A 1 91 ? -18.961 -5.227 8.352 1.00 91.75 91 ASP A C 1
ATOM 716 O O . ASP A 1 91 ? -19.649 -4.446 7.692 1.00 91.75 91 ASP A O 1
ATOM 720 N N . LYS A 1 92 ? -18.014 -4.778 9.192 1.00 91.56 92 LYS A N 1
ATOM 721 C CA . LYS A 1 92 ? -17.654 -3.359 9.341 1.00 91.56 92 LYS A CA 1
ATOM 722 C C . LYS A 1 92 ? -16.224 -3.090 8.883 1.00 91.56 92 LYS A C 1
ATOM 724 O O . LYS A 1 92 ? -15.343 -3.921 9.119 1.00 91.56 92 LYS A O 1
ATOM 729 N N . PRO A 1 93 ? -15.955 -1.901 8.314 1.00 91.50 93 PRO A N 1
ATOM 730 C CA . PRO A 1 93 ? -14.610 -1.529 7.902 1.00 91.50 93 PRO A CA 1
ATOM 731 C C . PRO A 1 93 ? -13.658 -1.485 9.104 1.00 91.50 93 PRO A C 1
ATOM 733 O O . PRO A 1 93 ? -13.984 -0.981 10.184 1.00 91.50 93 PRO A O 1
ATOM 736 N N . CYS A 1 94 ? -12.460 -2.042 8.923 1.00 93.69 94 CYS A N 1
ATOM 737 C CA . CYS A 1 94 ? -11.401 -2.008 9.923 1.00 93.69 94 CYS A CA 1
ATOM 738 C C . CYS A 1 94 ? -10.493 -0.805 9.655 1.00 93.69 94 CYS A C 1
ATOM 740 O O . CYS A 1 94 ? -9.491 -0.922 8.951 1.00 93.69 94 CYS A O 1
ATOM 742 N N . ASN A 1 95 ? -10.858 0.340 10.225 1.00 93.56 95 ASN A N 1
ATOM 743 C CA . ASN A 1 95 ? -10.112 1.585 10.072 1.00 93.56 95 ASN A CA 1
ATOM 744 C C . ASN A 1 95 ? -9.191 1.836 11.267 1.00 93.56 95 ASN A C 1
ATOM 746 O O . ASN A 1 95 ? -9.506 1.483 12.411 1.00 93.56 95 ASN A O 1
ATOM 750 N N . VAL A 1 96 ? -8.043 2.438 10.984 1.00 91.62 96 VAL A N 1
ATOM 751 C CA . VAL A 1 96 ? -7.068 2.884 11.970 1.00 91.62 96 VAL A CA 1
ATOM 752 C C . VAL A 1 96 ? -6.816 4.357 11.715 1.00 91.62 96 VAL A C 1
ATOM 754 O O . VAL A 1 96 ? -6.395 4.741 10.625 1.00 91.62 96 VAL A O 1
ATOM 757 N N . THR A 1 97 ? -7.073 5.168 12.730 1.00 90.50 97 THR A N 1
ATOM 758 C CA . THR A 1 97 ? -6.675 6.570 12.718 1.00 90.50 97 THR A CA 1
ATOM 759 C C . THR A 1 97 ? -5.260 6.694 13.274 1.00 90.50 97 THR A C 1
ATOM 761 O O . THR A 1 97 ? -4.976 6.221 14.380 1.00 90.50 97 THR A O 1
ATOM 764 N N . ASP A 1 98 ? -4.364 7.297 12.502 1.00 87.06 98 ASP A N 1
ATOM 765 C CA . ASP A 1 98 ? -3.020 7.627 12.962 1.00 87.06 98 ASP A CA 1
ATOM 766 C C . ASP A 1 98 ? -3.081 8.812 13.939 1.00 87.06 98 ASP A C 1
ATOM 768 O O . ASP A 1 98 ? -3.806 9.782 13.739 1.00 87.06 98 ASP A O 1
ATOM 772 N N . GLN A 1 99 ? -2.347 8.695 15.044 1.00 84.12 99 GLN A N 1
ATOM 773 C CA . GLN A 1 99 ? -2.333 9.685 16.121 1.00 84.12 99 GLN A CA 1
ATOM 774 C C . GLN A 1 99 ? -1.506 10.917 15.762 1.00 84.12 99 GLN A C 1
ATOM 776 O O . GLN A 1 99 ? -1.736 11.970 16.341 1.00 84.12 99 GLN A O 1
ATOM 781 N N . ILE A 1 100 ? -0.546 10.776 14.844 1.00 83.00 100 ILE A N 1
ATOM 782 C CA . ILE A 1 100 ? 0.339 11.871 14.441 1.00 83.00 100 ILE A CA 1
ATOM 783 C C . ILE A 1 100 ? -0.332 12.692 13.342 1.00 83.00 100 ILE A C 1
ATOM 785 O O . ILE A 1 100 ? -0.474 13.902 13.469 1.00 83.00 100 ILE A O 1
ATOM 789 N N . THR A 1 101 ? -0.767 12.028 12.272 1.00 84.81 101 THR A N 1
ATOM 790 C CA . THR A 1 101 ? -1.379 12.700 11.116 1.00 84.81 101 THR A CA 1
ATOM 791 C C . THR A 1 101 ? -2.864 13.003 11.316 1.00 84.81 101 THR A C 1
ATOM 793 O O . THR A 1 101 ? -3.411 13.882 10.658 1.00 84.81 101 THR A O 1
ATOM 796 N N . GLY A 1 102 ? -3.548 12.283 12.213 1.00 85.19 102 GLY A N 1
ATOM 797 C CA . GLY A 1 102 ? -5.001 12.382 12.376 1.00 85.19 102 GLY A CA 1
ATOM 798 C C . GLY A 1 102 ? -5.790 11.776 11.211 1.00 85.19 102 GLY A C 1
ATOM 799 O O . GLY A 1 102 ? -7.021 11.866 11.189 1.00 85.19 102 GLY A O 1
ATOM 800 N N . GLU A 1 103 ? -5.113 11.151 10.249 1.00 89.12 103 GLU A N 1
ATOM 801 C CA . GLU A 1 103 ? -5.740 10.545 9.085 1.00 89.12 103 GLU A CA 1
ATOM 802 C C . GLU A 1 103 ? -6.300 9.165 9.415 1.00 89.12 103 GLU A C 1
ATOM 804 O O . GLU A 1 103 ? -5.671 8.342 10.087 1.00 89.12 103 GLU A O 1
ATOM 809 N N . THR A 1 104 ? -7.500 8.894 8.908 1.00 92.12 104 THR A N 1
ATOM 810 C CA . THR A 1 104 ? -8.148 7.592 9.033 1.00 92.12 104 THR A CA 1
ATOM 811 C C . THR A 1 104 ? -7.907 6.793 7.766 1.00 92.12 104 THR A C 1
ATOM 813 O O . THR A 1 104 ? -8.452 7.113 6.713 1.00 92.12 104 THR A O 1
ATOM 816 N N . ASN A 1 105 ? -7.164 5.700 7.894 1.00 92.19 105 ASN A N 1
ATOM 817 C CA . ASN A 1 105 ? -6.888 4.796 6.789 1.00 92.19 105 ASN A CA 1
ATOM 818 C C . ASN A 1 105 ? -7.410 3.382 7.086 1.00 92.19 105 ASN A C 1
ATOM 820 O O . ASN A 1 105 ? -7.472 2.967 8.252 1.00 92.19 105 ASN A O 1
ATOM 824 N N . PRO A 1 106 ? -7.794 2.604 6.058 1.00 91.38 106 PRO A N 1
ATOM 825 C CA . PRO A 1 106 ? -8.096 1.197 6.255 1.00 91.38 106 PRO A CA 1
ATOM 826 C C . PRO A 1 106 ? -6.830 0.477 6.717 1.00 91.38 106 PRO A C 1
ATOM 828 O O . PRO A 1 106 ? -5.716 0.779 6.288 1.00 91.38 106 PRO A O 1
ATOM 831 N N . ARG A 1 107 ? -6.983 -0.505 7.604 1.00 89.56 107 ARG A N 1
ATOM 832 C CA . ARG A 1 107 ? -5.840 -1.192 8.219 1.00 89.56 107 ARG A CA 1
ATOM 833 C C . ARG A 1 107 ? -4.917 -1.872 7.206 1.00 89.56 107 ARG A C 1
ATOM 835 O O . ARG A 1 107 ? -3.730 -2.035 7.474 1.00 89.56 107 ARG A O 1
ATOM 842 N N . ASP A 1 108 ? -5.465 -2.271 6.064 1.00 88.94 108 ASP A N 1
ATOM 843 C CA . ASP A 1 108 ? -4.754 -2.975 5.004 1.00 88.94 108 ASP A CA 1
ATOM 844 C C . ASP A 1 108 ? -4.005 -2.049 4.028 1.00 88.94 108 ASP A C 1
ATOM 846 O O . ASP A 1 108 ? -3.324 -2.552 3.130 1.00 88.94 108 ASP A O 1
ATOM 850 N N . ILE A 1 109 ? -4.061 -0.722 4.220 1.00 89.69 109 ILE A N 1
ATOM 851 C CA . ILE A 1 109 ? -3.437 0.266 3.326 1.00 89.69 109 ILE A CA 1
ATOM 852 C C . ILE A 1 109 ? -1.942 -0.005 3.121 1.00 89.69 109 ILE A C 1
ATOM 854 O O . ILE A 1 109 ? -1.474 -0.057 1.991 1.00 89.69 109 ILE A O 1
ATOM 858 N N . ILE A 1 110 ? -1.197 -0.284 4.196 1.00 87.12 110 ILE A N 1
ATOM 859 C CA . ILE A 1 110 ? 0.254 -0.508 4.126 1.00 87.12 110 ILE A CA 1
ATOM 860 C C . ILE A 1 110 ? 0.557 -1.772 3.317 1.00 87.12 110 ILE A C 1
ATOM 862 O O . ILE A 1 110 ? 1.511 -1.815 2.543 1.00 87.12 110 ILE A O 1
ATOM 866 N N . THR A 1 111 ? -0.256 -2.814 3.483 1.00 87.81 111 THR A N 1
ATOM 867 C CA . THR A 1 111 ? -0.103 -4.069 2.743 1.00 87.81 111 THR A CA 1
ATOM 868 C C . THR A 1 111 ? -0.375 -3.855 1.255 1.00 87.81 111 THR A C 1
ATOM 870 O O . THR A 1 111 ? 0.392 -4.337 0.423 1.00 87.81 111 THR A O 1
ATOM 873 N N . LYS A 1 112 ? -1.423 -3.092 0.917 1.00 89.88 112 LYS A N 1
ATOM 874 C CA . LYS A 1 112 ? -1.744 -2.712 -0.466 1.00 89.88 112 LYS A CA 1
ATOM 875 C C . LYS A 1 112 ? -0.623 -1.886 -1.089 1.00 89.88 112 LYS A C 1
ATOM 877 O O . LYS A 1 112 ? -0.096 -2.287 -2.120 1.00 89.88 112 LYS A O 1
ATOM 882 N N . MET A 1 113 ? -0.164 -0.844 -0.399 1.00 93.25 113 MET A N 1
ATOM 883 C CA . MET A 1 113 ? 0.948 -0.002 -0.849 1.00 93.25 113 MET A CA 1
ATOM 884 C C . MET A 1 113 ? 2.230 -0.810 -1.066 1.00 93.25 113 MET A C 1
ATOM 886 O O . MET A 1 113 ? 2.909 -0.635 -2.071 1.00 93.25 113 MET A O 1
ATOM 890 N N . ARG A 1 114 ? 2.558 -1.757 -0.177 1.00 92.31 114 ARG A N 1
ATOM 891 C CA . ARG A 1 114 ? 3.713 -2.653 -0.373 1.00 92.31 114 ARG A CA 1
ATOM 892 C C . ARG A 1 114 ? 3.574 -3.517 -1.623 1.00 92.31 114 ARG A C 1
ATOM 894 O O . ARG A 1 114 ? 4.553 -3.692 -2.346 1.00 92.31 114 ARG A O 1
ATOM 901 N N . LYS A 1 115 ? 2.380 -4.056 -1.879 1.00 94.88 115 LYS A N 1
ATOM 902 C CA . LYS A 1 115 ? 2.100 -4.858 -3.077 1.00 94.88 115 LYS A CA 1
ATOM 903 C C . LYS A 1 115 ? 2.230 -4.016 -4.347 1.00 94.88 115 LYS A C 1
ATOM 905 O O . LYS A 1 115 ? 2.858 -4.460 -5.303 1.00 94.88 115 LYS A O 1
ATOM 910 N N . GLU A 1 116 ? 1.681 -2.807 -4.338 1.00 96.69 116 GLU A N 1
ATOM 911 C CA . GLU A 1 116 ? 1.771 -1.859 -5.451 1.00 96.69 116 GLU A CA 1
ATOM 912 C C . GLU A 1 116 ? 3.217 -1.445 -5.721 1.00 96.69 116 GLU A C 1
ATOM 914 O O . GLU A 1 116 ? 3.675 -1.562 -6.853 1.00 96.69 116 GLU A O 1
ATOM 919 N N . LEU A 1 117 ? 3.977 -1.083 -4.684 1.00 97.94 117 LEU A N 1
ATOM 920 C CA . LEU A 1 117 ? 5.403 -0.777 -4.810 1.00 97.94 117 LEU A CA 1
ATOM 921 C C . LEU A 1 117 ? 6.193 -1.957 -5.380 1.00 97.94 117 LEU A C 1
ATOM 923 O O . LEU A 1 117 ? 7.045 -1.759 -6.240 1.00 97.94 117 LEU A O 1
ATOM 927 N N . SER A 1 118 ? 5.917 -3.185 -4.935 1.00 97.50 118 SER A N 1
ATOM 928 C CA . SER A 1 118 ? 6.569 -4.379 -5.483 1.00 97.50 118 SER A CA 1
ATOM 929 C C . SER A 1 118 ? 6.226 -4.596 -6.958 1.00 97.50 118 SER A C 1
ATOM 931 O O . SER A 1 118 ? 7.104 -4.960 -7.735 1.00 97.50 118 SER A O 1
ATOM 933 N N . SER A 1 119 ? 4.967 -4.382 -7.344 1.00 98.19 119 SER A N 1
ATOM 934 C CA . SER A 1 119 ? 4.529 -4.487 -8.737 1.00 98.19 119 SER A CA 1
ATOM 935 C C . SER A 1 119 ? 5.196 -3.426 -9.606 1.00 98.19 119 SER A C 1
ATOM 937 O O . SER A 1 119 ? 5.690 -3.735 -10.686 1.00 98.19 119 SER A O 1
ATOM 939 N N . LEU A 1 120 ? 5.240 -2.183 -9.129 1.00 98.06 120 LEU A N 1
ATOM 940 C CA . LEU A 1 120 ? 5.808 -1.067 -9.873 1.00 98.06 120 LEU A CA 1
ATOM 941 C C . LEU A 1 120 ? 7.325 -1.214 -10.030 1.00 98.06 120 LEU A C 1
ATOM 943 O O . LEU A 1 120 ? 7.841 -1.025 -11.124 1.00 98.06 120 LEU A O 1
ATOM 947 N N . LYS A 1 121 ? 8.032 -1.641 -8.977 1.00 98.19 121 LYS A N 1
ATOM 948 C CA . LYS A 1 121 ? 9.469 -1.953 -9.050 1.00 98.19 121 LYS A CA 1
ATOM 949 C C . LYS A 1 121 ? 9.779 -3.022 -10.093 1.00 98.19 121 LYS A C 1
ATOM 951 O O . LYS A 1 121 ? 10.743 -2.873 -10.833 1.00 98.19 121 LYS A O 1
ATOM 956 N N . ARG A 1 122 ? 8.951 -4.067 -10.176 1.00 98.31 122 ARG A N 1
ATOM 957 C CA . ARG A 1 122 ? 9.096 -5.104 -11.203 1.00 98.31 122 ARG A CA 1
ATOM 958 C C . ARG A 1 122 ? 8.909 -4.535 -12.609 1.00 98.31 122 ARG A C 1
ATOM 960 O O . ARG A 1 122 ? 9.717 -4.820 -13.476 1.00 98.31 122 ARG A O 1
ATOM 967 N N . GLN A 1 123 ? 7.894 -3.699 -12.820 1.00 98.31 123 GLN A N 1
ATOM 968 C CA . GLN A 1 123 ? 7.670 -3.068 -14.125 1.00 98.31 123 GLN A CA 1
ATOM 969 C C . GLN A 1 123 ? 8.834 -2.170 -14.545 1.00 98.31 123 GLN A C 1
ATOM 971 O O . GLN A 1 123 ? 9.219 -2.189 -15.708 1.00 98.31 123 GLN A O 1
ATOM 976 N N . VAL A 1 124 ? 9.399 -1.402 -13.609 1.00 98.50 124 VAL A N 1
ATOM 977 C CA . VAL A 1 124 ? 10.593 -0.587 -13.875 1.00 98.50 124 VAL A CA 1
ATOM 978 C C . VAL A 1 124 ? 11.759 -1.480 -14.287 1.00 98.50 124 VAL A C 1
ATOM 980 O O . VAL A 1 124 ? 12.351 -1.244 -15.330 1.00 98.50 124 VAL A O 1
ATOM 983 N N . GLN A 1 125 ? 12.015 -2.560 -13.547 1.00 98.38 125 GLN A N 1
ATOM 984 C CA . GLN A 1 125 ? 13.073 -3.511 -13.885 1.00 98.38 125 GLN A CA 1
ATOM 985 C C . GLN A 1 125 ? 12.871 -4.159 -15.264 1.00 98.38 125 GLN A C 1
ATOM 987 O O . GLN A 1 125 ? 13.816 -4.250 -16.041 1.00 98.38 125 GLN A O 1
ATOM 992 N N . ASP A 1 126 ? 11.649 -4.585 -15.589 1.00 98.25 126 ASP A N 1
ATOM 993 C CA . ASP A 1 126 ? 11.330 -5.175 -16.894 1.00 98.25 126 ASP A CA 1
ATOM 994 C C . ASP A 1 126 ? 11.592 -4.167 -18.029 1.00 98.25 126 ASP A C 1
ATOM 996 O O . ASP A 1 126 ? 12.143 -4.522 -19.071 1.00 98.25 126 ASP A O 1
ATOM 1000 N N . LYS A 1 127 ? 11.251 -2.891 -17.811 1.00 98.31 127 LYS A N 1
ATOM 1001 C CA . LYS A 1 127 ? 11.500 -1.806 -18.769 1.00 98.31 127 LYS A CA 1
ATOM 1002 C C . LYS A 1 127 ? 12.978 -1.458 -18.895 1.00 98.31 127 LYS A C 1
ATOM 1004 O O . LYS A 1 127 ? 13.440 -1.204 -20.003 1.00 98.31 127 LYS A O 1
ATOM 1009 N N . ASP A 1 128 ? 13.722 -1.476 -17.798 1.00 98.19 128 ASP A N 1
ATOM 1010 C CA . ASP A 1 128 ? 15.167 -1.254 -17.813 1.00 98.19 128 ASP A CA 1
ATOM 1011 C C . ASP A 1 128 ? 15.889 -2.365 -18.585 1.00 98.19 128 ASP A C 1
ATOM 1013 O O . ASP A 1 128 ? 16.801 -2.073 -19.359 1.00 98.19 128 ASP A O 1
ATOM 1017 N N . ASN A 1 129 ? 15.435 -3.616 -18.451 1.00 98.25 129 ASN A N 1
ATOM 1018 C CA . ASN A 1 129 ? 15.935 -4.741 -19.240 1.00 98.25 129 ASN A CA 1
ATOM 1019 C C . ASN A 1 129 ? 15.627 -4.559 -20.736 1.00 98.25 129 ASN A C 1
ATOM 1021 O O . ASN A 1 129 ? 16.531 -4.678 -21.557 1.00 98.25 129 ASN A O 1
ATOM 1025 N N . GLU A 1 130 ? 14.393 -4.187 -21.094 1.00 98.19 130 GLU A N 1
ATOM 1026 C CA . GLU A 1 130 ? 13.999 -3.904 -22.487 1.00 98.19 130 GLU A CA 1
ATOM 1027 C C . GLU A 1 130 ? 14.854 -2.776 -23.097 1.00 98.19 130 GLU A C 1
ATOM 1029 O O . GLU A 1 130 ? 15.344 -2.872 -24.225 1.00 98.19 130 GLU A O 1
ATOM 1034 N N . ILE A 1 131 ? 15.099 -1.710 -22.330 1.00 98.31 131 ILE A N 1
ATOM 1035 C CA . ILE A 1 131 ? 15.978 -0.608 -22.736 1.00 98.31 131 ILE A CA 1
ATOM 1036 C C . ILE A 1 131 ? 17.421 -1.091 -22.903 1.00 98.31 131 ILE A C 1
ATOM 1038 O O . ILE A 1 131 ? 18.103 -0.660 -23.834 1.00 98.31 131 ILE A O 1
ATOM 1042 N N . TYR A 1 132 ? 17.909 -1.940 -22.004 1.00 98.38 132 TYR A N 1
ATOM 1043 C CA . TYR A 1 132 ? 19.261 -2.481 -22.059 1.00 98.38 132 TYR A CA 1
ATOM 1044 C C . TYR A 1 132 ? 19.474 -3.345 -23.309 1.00 98.38 132 TYR A C 1
ATOM 1046 O O . TYR A 1 132 ? 20.424 -3.109 -24.055 1.00 98.38 132 TYR A O 1
ATOM 1054 N N . GLU A 1 133 ? 18.550 -4.261 -23.593 1.00 97.94 133 GLU A N 1
ATOM 1055 C CA . GLU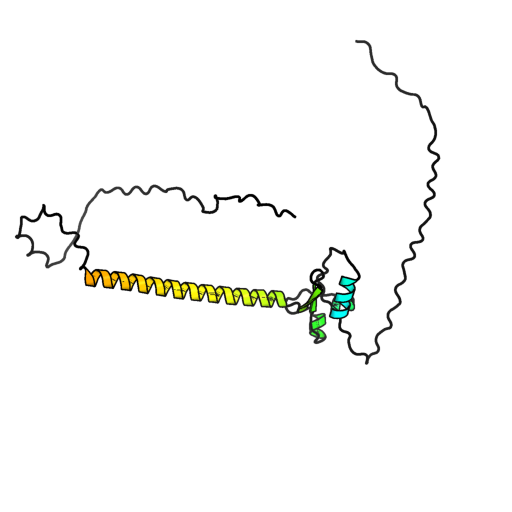 A 1 133 ? 18.565 -5.108 -24.791 1.00 97.94 133 GLU A CA 1
ATOM 1056 C C . GLU A 1 133 ? 18.513 -4.271 -26.075 1.00 97.94 133 GLU A C 1
ATOM 1058 O O . GLU A 1 133 ? 19.310 -4.465 -26.996 1.00 97.94 133 GLU A O 1
ATOM 1063 N N . MET A 1 134 ? 17.629 -3.270 -26.128 1.00 98.00 134 MET A N 1
ATOM 1064 C CA . MET A 1 134 ? 17.529 -2.386 -27.289 1.00 98.00 134 MET A CA 1
ATOM 1065 C C . MET A 1 134 ? 18.807 -1.561 -27.493 1.00 98.00 134 MET A C 1
ATOM 1067 O O . MET A 1 134 ? 19.251 -1.384 -28.628 1.00 98.00 134 MET A O 1
ATOM 1071 N N . LYS A 1 135 ? 19.439 -1.084 -26.414 1.00 98.00 135 LYS A N 1
ATOM 1072 C CA . LYS A 1 135 ? 20.730 -0.382 -26.488 1.00 98.00 135 LYS A CA 1
ATOM 1073 C C . LYS A 1 135 ? 21.838 -1.279 -27.036 1.00 98.00 135 LYS A C 1
ATOM 1075 O O . LYS A 1 135 ? 22.607 -0.802 -27.866 1.00 98.00 135 LYS A O 1
ATOM 1080 N N . GLN A 1 136 ? 21.905 -2.544 -26.615 1.00 97.75 136 GLN A N 1
ATOM 1081 C CA . GLN A 1 136 ? 22.865 -3.510 -27.160 1.00 97.75 136 GLN A CA 1
ATOM 1082 C C . GLN A 1 136 ? 22.644 -3.731 -28.658 1.00 97.75 136 GLN A C 1
ATOM 1084 O O . GLN A 1 136 ? 23.577 -3.584 -29.440 1.00 97.75 136 GLN A O 1
ATOM 1089 N N . CYS A 1 137 ? 21.398 -3.948 -29.088 1.00 97.56 137 CYS A N 1
ATOM 1090 C CA . CYS A 1 137 ? 21.088 -4.129 -30.506 1.00 97.56 137 CYS A CA 1
ATOM 1091 C C . CYS A 1 137 ? 21.495 -2.910 -31.354 1.00 97.56 137 CYS A C 1
ATOM 1093 O O . CYS A 1 137 ? 22.058 -3.064 -32.437 1.00 97.56 137 CYS A O 1
ATOM 1095 N N . ILE A 1 138 ? 21.266 -1.691 -30.853 1.00 97.94 138 ILE A N 1
ATOM 1096 C CA . ILE A 1 138 ? 21.706 -0.460 -31.526 1.00 97.94 138 ILE A CA 1
ATOM 1097 C C . ILE A 1 138 ? 23.239 -0.402 -31.626 1.00 97.94 138 ILE A C 1
ATOM 1099 O O . ILE A 1 138 ? 23.763 -0.009 -32.669 1.00 97.94 138 ILE A O 1
ATOM 1103 N N . GLN A 1 139 ? 23.965 -0.791 -30.574 1.00 96.75 139 GLN A N 1
ATOM 1104 C CA . GLN A 1 139 ? 25.433 -0.838 -30.581 1.00 96.75 139 GLN A CA 1
ATO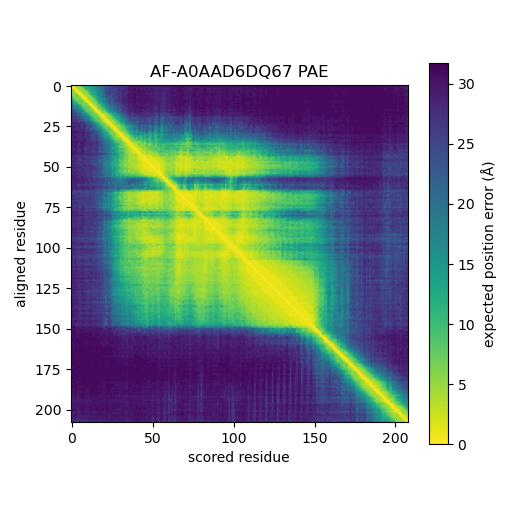M 1105 C C . GLN A 1 139 ? 25.963 -1.858 -31.595 1.00 96.75 139 GLN A C 1
ATOM 1107 O O . GLN A 1 139 ? 26.836 -1.521 -32.396 1.00 96.75 139 GLN A O 1
ATOM 1112 N N . ASP A 1 140 ? 25.388 -3.059 -31.625 1.00 96.38 140 ASP A N 1
ATOM 1113 C CA . ASP A 1 140 ? 25.763 -4.116 -32.567 1.00 96.38 140 ASP A CA 1
ATOM 1114 C C . ASP A 1 140 ? 25.498 -3.692 -34.016 1.00 96.38 140 ASP A C 1
ATOM 1116 O O . ASP A 1 140 ? 26.344 -3.867 -34.896 1.00 96.38 140 ASP A O 1
ATOM 1120 N N . GLN A 1 141 ? 24.348 -3.059 -34.269 1.00 96.38 141 GLN A N 1
ATOM 1121 C CA . GLN A 1 141 ? 24.028 -2.494 -35.579 1.00 96.38 141 GLN A CA 1
ATOM 1122 C C . GLN A 1 141 ? 25.016 -1.396 -35.980 1.00 96.38 141 GLN A C 1
ATOM 1124 O O . GLN A 1 141 ? 25.463 -1.366 -37.128 1.00 96.38 141 GLN A O 1
ATOM 1129 N N . ALA A 1 142 ? 25.391 -0.508 -35.056 1.00 95.00 142 ALA A N 1
ATOM 1130 C CA . ALA A 1 142 ? 26.374 0.538 -35.322 1.00 95.00 142 ALA A CA 1
ATOM 1131 C C . ALA A 1 142 ? 27.748 -0.054 -35.682 1.00 95.00 142 ALA A C 1
ATOM 1133 O O . ALA A 1 142 ? 28.361 0.379 -36.662 1.00 95.00 142 ALA A O 1
ATOM 1134 N N . HIS A 1 143 ? 28.192 -1.084 -34.957 1.00 92.75 143 HIS A N 1
ATOM 1135 C CA . HIS A 1 143 ? 29.429 -1.806 -35.252 1.00 92.75 143 HIS A CA 1
ATOM 1136 C C . HIS A 1 143 ? 29.376 -2.487 -36.629 1.00 92.75 143 HIS A C 1
ATOM 1138 O O . HIS A 1 143 ? 30.294 -2.341 -37.438 1.00 92.75 143 HIS A O 1
ATOM 1144 N N . GLN A 1 144 ? 28.261 -3.148 -36.956 1.00 93.62 144 GLN A N 1
ATOM 1145 C CA . GLN A 1 144 ? 28.059 -3.769 -38.265 1.00 93.62 144 GLN A CA 1
ATOM 1146 C C . GLN A 1 144 ? 28.110 -2.741 -39.407 1.00 93.62 144 GLN A C 1
ATOM 1148 O O . GLN A 1 144 ? 28.734 -2.988 -40.441 1.00 93.62 144 GLN A O 1
ATOM 1153 N N . ILE A 1 145 ? 27.490 -1.568 -39.226 1.00 93.31 145 ILE A N 1
ATOM 1154 C CA . ILE A 1 145 ? 27.543 -0.464 -40.198 1.00 93.31 145 ILE A CA 1
ATOM 1155 C C . ILE A 1 145 ? 28.984 0.028 -40.383 1.00 93.31 145 ILE A C 1
ATOM 1157 O O . ILE A 1 145 ? 29.385 0.322 -41.510 1.00 93.31 145 ILE A O 1
ATOM 1161 N N . GLN A 1 146 ? 29.771 0.110 -39.311 1.00 90.94 146 GLN A N 1
ATOM 1162 C CA . GLN A 1 146 ? 31.168 0.535 -39.373 1.00 90.94 146 GLN A CA 1
ATOM 1163 C C . GLN A 1 146 ? 32.029 -0.449 -40.178 1.00 90.94 146 GLN A C 1
ATOM 1165 O O . GLN A 1 146 ? 32.762 -0.010 -41.066 1.00 90.94 146 GLN A O 1
ATOM 1170 N N . ILE A 1 147 ? 31.879 -1.760 -39.943 1.00 89.19 147 ILE A N 1
ATOM 1171 C CA . ILE A 1 147 ? 32.561 -2.813 -40.717 1.00 89.19 147 ILE A CA 1
ATOM 1172 C C . ILE A 1 147 ? 32.218 -2.698 -42.206 1.00 89.19 147 ILE A C 1
ATOM 1174 O O . ILE A 1 147 ? 33.106 -2.731 -43.056 1.00 89.19 147 ILE A O 1
ATOM 1178 N N . LEU A 1 148 ? 30.935 -2.526 -42.541 1.00 88.06 148 LEU A N 1
ATOM 1179 C CA . LEU A 1 148 ? 30.496 -2.406 -43.935 1.00 88.06 148 LEU A CA 1
ATOM 1180 C C . LEU A 1 148 ? 31.030 -1.139 -44.623 1.00 88.06 148 LEU A C 1
ATOM 1182 O O . LEU A 1 148 ? 31.259 -1.160 -45.829 1.00 88.06 148 LEU A O 1
ATOM 1186 N N . ARG A 1 149 ? 31.224 -0.039 -43.883 1.00 88.69 149 ARG A N 1
ATOM 1187 C CA . ARG A 1 149 ? 31.728 1.233 -44.432 1.00 88.69 149 ARG A CA 1
ATOM 1188 C C . ARG A 1 149 ? 33.239 1.260 -44.637 1.00 88.69 149 ARG A C 1
ATOM 1190 O O . ARG A 1 149 ? 33.690 1.867 -45.603 1.00 88.69 149 ARG A O 1
ATOM 1197 N N . HIS A 1 150 ? 34.008 0.670 -43.727 1.00 84.12 150 HIS A N 1
ATOM 1198 C CA . HIS A 1 150 ? 35.468 0.819 -43.696 1.00 84.12 150 HIS A CA 1
ATOM 1199 C C . HIS A 1 150 ? 36.230 -0.466 -44.056 1.00 84.12 150 HIS A C 1
ATOM 1201 O O . HIS A 1 150 ? 37.453 -0.426 -44.165 1.00 84.12 150 HIS A O 1
ATOM 1207 N N . GLY A 1 151 ? 35.522 -1.577 -44.293 1.00 66.50 151 GLY A N 1
ATOM 1208 C CA . GLY A 1 151 ? 36.120 -2.910 -44.363 1.00 66.50 151 GLY A CA 1
ATOM 1209 C C . GLY A 1 151 ? 36.451 -3.444 -42.962 1.00 66.50 151 GLY A C 1
ATOM 1210 O O . GLY A 1 151 ? 36.379 -2.696 -41.982 1.00 66.50 151 GLY A O 1
ATOM 1211 N N . PRO A 1 152 ? 36.790 -4.740 -42.820 1.00 66.44 152 PRO A N 1
ATOM 1212 C CA . PRO A 1 152 ? 37.366 -5.228 -41.570 1.00 66.44 152 PRO A CA 1
ATOM 1213 C C . PRO A 1 152 ? 38.627 -4.408 -41.252 1.00 66.44 152 PRO A C 1
ATOM 1215 O O . PRO A 1 152 ? 39.312 -4.006 -42.197 1.00 66.44 152 PRO A O 1
ATOM 1218 N N . PRO A 1 153 ? 38.952 -4.145 -39.971 1.00 60.53 153 PRO A N 1
ATOM 1219 C CA . PRO A 1 153 ? 40.218 -3.511 -39.626 1.00 60.53 153 PRO A CA 1
ATOM 1220 C C . PRO A 1 153 ? 41.346 -4.308 -40.288 1.00 60.53 153 PRO A C 1
ATOM 1222 O O . PRO A 1 153 ? 41.557 -5.483 -39.990 1.00 60.53 153 PRO A O 1
ATOM 1225 N N . SER A 1 154 ? 42.000 -3.697 -41.278 1.00 59.06 154 SER A N 1
ATOM 1226 C CA . SER A 1 154 ? 43.174 -4.270 -41.919 1.00 59.06 154 SER A CA 1
ATOM 1227 C C . SER A 1 154 ? 44.317 -4.232 -40.912 1.00 59.06 154 SER A C 1
ATOM 1229 O O . SER A 1 154 ? 45.129 -3.311 -40.932 1.00 59.06 154 SER A O 1
ATOM 1231 N N . ASP A 1 155 ? 44.420 -5.259 -40.072 1.00 54.06 155 ASP A N 1
ATOM 1232 C CA . ASP A 1 155 ? 45.628 -5.577 -39.298 1.00 54.06 155 ASP A CA 1
ATOM 1233 C C . ASP A 1 155 ? 46.735 -6.125 -40.222 1.00 54.06 155 ASP A C 1
ATOM 1235 O O . ASP A 1 155 ? 47.384 -7.136 -39.961 1.00 54.06 155 ASP A O 1
ATOM 1239 N N . CYS A 1 156 ? 46.931 -5.480 -41.370 1.00 54.91 156 CYS A N 1
ATOM 1240 C CA . CYS A 1 156 ? 47.938 -5.842 -42.354 1.00 54.91 156 CYS A CA 1
ATOM 1241 C C . CYS A 1 156 ? 48.407 -4.616 -43.138 1.00 54.91 156 CYS A C 1
ATOM 1243 O O . CYS A 1 156 ? 48.358 -4.580 -44.362 1.00 54.91 156 CYS A O 1
ATOM 1245 N N . LEU A 1 157 ? 48.911 -3.615 -42.421 1.00 50.72 157 LEU A N 1
ATOM 1246 C CA . LEU A 1 157 ? 49.846 -2.643 -42.982 1.00 50.72 157 LEU A CA 1
ATOM 1247 C C . LEU A 1 157 ? 50.974 -2.400 -41.979 1.00 50.72 157 LEU A C 1
ATOM 1249 O O . LEU A 1 157 ? 51.107 -1.317 -41.418 1.00 50.72 157 LEU A O 1
ATOM 1253 N N . ASP A 1 158 ? 51.809 -3.420 -41.789 1.00 49.28 158 ASP A N 1
ATOM 1254 C CA . ASP A 1 158 ? 53.237 -3.148 -41.676 1.00 49.28 158 ASP A CA 1
ATOM 1255 C C . ASP A 1 158 ? 53.794 -3.140 -43.114 1.00 49.28 158 ASP A C 1
ATOM 1257 O O . ASP A 1 158 ? 53.838 -4.196 -43.755 1.00 49.28 158 ASP A O 1
ATOM 1261 N N . PRO A 1 159 ? 54.177 -1.981 -43.683 1.00 52.12 159 PRO A N 1
ATOM 1262 C CA . PRO A 1 159 ? 54.738 -1.902 -45.033 1.00 52.12 159 PRO A CA 1
ATOM 1263 C C . PRO A 1 159 ? 56.104 -2.602 -45.187 1.00 52.12 159 PRO A C 1
ATOM 1265 O O . PRO A 1 159 ? 56.706 -2.526 -46.256 1.00 52.12 159 PRO A O 1
ATOM 1268 N N . GLY A 1 160 ? 56.625 -3.258 -44.142 1.00 51.47 160 GLY A N 1
ATOM 1269 C CA . GLY A 1 160 ? 57.975 -3.819 -44.111 1.00 51.47 160 GLY A CA 1
ATOM 1270 C C . GLY A 1 160 ? 58.148 -5.306 -44.450 1.00 51.47 160 GLY A C 1
ATOM 1271 O O . GLY A 1 160 ? 59.296 -5.726 -44.584 1.00 51.47 160 GLY A O 1
ATOM 1272 N N . SER A 1 161 ? 57.091 -6.124 -44.589 1.00 49.84 161 SER A N 1
ATOM 1273 C CA . SER A 1 161 ? 57.264 -7.599 -44.606 1.00 49.84 161 SER A CA 1
ATOM 1274 C C . SER A 1 161 ? 56.583 -8.377 -45.744 1.00 49.84 161 SER A C 1
ATOM 1276 O O . SER A 1 161 ? 56.359 -9.580 -45.640 1.00 49.84 161 SER A O 1
ATOM 1278 N N . CYS A 1 162 ? 56.288 -7.748 -46.885 1.00 44.31 162 CYS A N 1
ATOM 1279 C CA . CYS A 1 162 ? 55.806 -8.478 -48.066 1.00 44.31 162 CYS A CA 1
ATOM 1280 C C . CYS A 1 162 ? 56.819 -8.473 -49.222 1.00 44.31 162 CYS A C 1
ATOM 1282 O O . CYS A 1 162 ? 56.619 -7.842 -50.257 1.00 44.31 162 CYS A O 1
ATOM 1284 N N . TYR A 1 163 ? 57.887 -9.259 -49.076 1.00 50.19 163 TYR A N 1
ATOM 1285 C CA . TYR A 1 163 ? 58.623 -9.827 -50.210 1.00 50.19 163 TYR A CA 1
ATOM 1286 C C . TYR A 1 163 ? 58.637 -11.354 -50.112 1.00 50.19 163 TYR A C 1
ATOM 1288 O O . TYR A 1 163 ? 59.641 -11.967 -49.774 1.00 50.19 163 TYR A O 1
ATOM 1296 N N . ASN A 1 164 ? 57.503 -11.988 -50.424 1.00 53.34 164 ASN A N 1
ATOM 1297 C CA . ASN A 1 164 ? 57.511 -13.273 -51.130 1.00 53.34 164 ASN A CA 1
ATOM 1298 C C . ASN A 1 164 ? 56.105 -13.650 -51.612 1.00 53.34 164 ASN A C 1
ATOM 1300 O O . ASN A 1 164 ? 55.298 -14.229 -50.890 1.00 53.34 164 ASN A O 1
ATOM 1304 N N . THR A 1 165 ? 55.816 -13.378 -52.881 1.00 49.56 165 THR A N 1
ATOM 1305 C CA . THR A 1 165 ? 54.587 -13.784 -53.583 1.00 49.56 165 THR A CA 1
ATOM 1306 C C . THR A 1 165 ? 54.573 -15.274 -53.963 1.00 49.56 165 THR A C 1
ATOM 1308 O O . THR A 1 165 ? 54.079 -15.644 -55.025 1.00 49.56 165 THR A O 1
ATOM 1311 N N . ARG A 1 166 ? 55.102 -16.166 -53.112 1.00 49.38 166 ARG A N 1
ATOM 1312 C CA . ARG A 1 166 ? 55.164 -17.617 -53.389 1.00 49.38 166 ARG A CA 1
ATOM 1313 C C . ARG A 1 166 ? 54.487 -18.511 -52.343 1.00 49.38 166 ARG A C 1
ATOM 1315 O O . ARG A 1 166 ? 54.562 -19.724 -52.462 1.00 49.38 166 ARG A O 1
ATOM 1322 N N . ALA A 1 167 ? 53.774 -17.946 -51.370 1.00 47.16 167 ALA A N 1
ATOM 1323 C CA . ALA A 1 167 ? 53.120 -18.721 -50.307 1.00 47.16 167 ALA A CA 1
ATOM 1324 C C . ALA A 1 167 ? 51.592 -18.512 -50.227 1.00 47.16 167 ALA A C 1
ATOM 1326 O O . ALA A 1 167 ? 51.023 -18.506 -49.145 1.00 47.16 167 ALA A O 1
ATOM 1327 N N . MET A 1 168 ? 50.916 -18.323 -51.368 1.00 45.69 168 MET A N 1
ATOM 1328 C CA . MET A 1 168 ? 49.444 -18.193 -51.440 1.00 45.69 168 MET A CA 1
ATOM 1329 C C . MET A 1 168 ? 48.771 -19.315 -52.255 1.00 45.69 168 MET A C 1
ATOM 1331 O O . MET A 1 168 ? 47.621 -19.185 -52.664 1.00 45.69 168 MET A O 1
ATOM 1335 N N . ILE A 1 169 ? 49.462 -20.435 -52.489 1.00 49.28 169 ILE A N 1
ATOM 1336 C CA . ILE A 1 169 ? 48.860 -21.646 -53.071 1.00 49.28 169 ILE A CA 1
ATOM 1337 C C . ILE A 1 169 ? 49.219 -22.839 -52.184 1.00 49.28 169 ILE A C 1
ATOM 1339 O O . ILE A 1 169 ? 49.911 -23.738 -52.630 1.00 49.28 169 ILE A O 1
ATOM 1343 N N . GLU A 1 170 ? 48.824 -22.820 -50.909 1.00 48.94 170 GLU A N 1
ATOM 1344 C CA . GLU A 1 170 ? 48.808 -24.035 -50.072 1.00 48.94 170 GLU A CA 1
ATOM 1345 C C . GLU A 1 170 ? 48.039 -23.837 -48.751 1.00 48.94 170 GLU A C 1
ATOM 1347 O O . GLU A 1 170 ? 48.501 -24.192 -47.680 1.00 48.94 170 GLU A O 1
ATOM 1352 N N . CYS A 1 171 ? 46.827 -23.272 -48.803 1.00 44.25 171 CYS A N 1
ATOM 1353 C CA . CYS A 1 171 ? 45.925 -23.257 -47.635 1.00 44.25 171 CYS A CA 1
ATOM 1354 C C . CYS A 1 171 ? 44.535 -23.816 -47.970 1.00 44.25 171 CYS A C 1
ATOM 1356 O O . CYS A 1 171 ? 43.515 -23.353 -47.467 1.00 44.25 171 CYS A O 1
ATOM 1358 N N . LEU A 1 172 ? 44.502 -24.836 -48.828 1.00 48.38 172 LEU A N 1
ATOM 1359 C CA . LEU A 1 172 ? 43.348 -25.707 -49.038 1.00 48.38 172 LEU A CA 1
ATOM 1360 C C . LEU A 1 172 ? 43.748 -27.137 -48.663 1.00 48.38 172 LEU A C 1
ATOM 1362 O O . LEU A 1 172 ? 43.988 -27.954 -49.547 1.00 48.38 172 LEU A O 1
ATOM 1366 N N . SER A 1 173 ? 43.844 -27.432 -47.361 1.00 50.78 173 SER A N 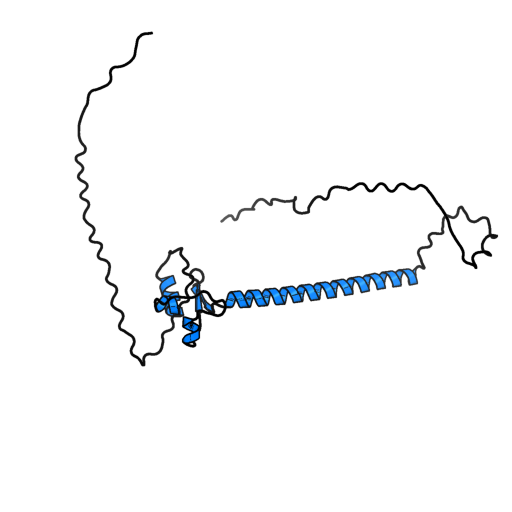1
ATOM 1367 C CA . SER A 1 173 ? 43.237 -28.625 -46.732 1.00 50.78 173 SER A CA 1
ATOM 1368 C C . SER A 1 173 ? 43.680 -28.841 -45.272 1.00 50.78 173 SER A C 1
ATOM 1370 O O . SER A 1 173 ? 44.725 -28.339 -44.867 1.00 50.78 173 SER A O 1
ATOM 1372 N N . PRO A 1 174 ? 42.861 -29.551 -44.468 1.00 56.09 174 PRO A N 1
ATOM 1373 C CA . PRO A 1 174 ? 42.894 -29.534 -43.008 1.00 56.09 174 PRO A CA 1
ATOM 1374 C C . PRO A 1 174 ? 43.744 -30.662 -42.409 1.00 56.09 174 PRO A C 1
ATOM 1376 O O . PRO A 1 174 ? 43.730 -31.786 -42.906 1.00 56.09 174 PRO A O 1
ATOM 1379 N N . GLY A 1 175 ? 44.387 -30.403 -41.267 1.00 42.34 175 GLY A N 1
ATOM 1380 C CA . GLY A 1 175 ? 44.909 -31.474 -40.418 1.00 42.34 175 GLY A CA 1
ATOM 1381 C C . GLY A 1 175 ? 45.937 -31.032 -39.379 1.00 42.34 175 GLY A C 1
ATOM 1382 O O . GLY A 1 175 ? 47.002 -30.564 -39.750 1.00 42.34 175 GLY A O 1
ATOM 1383 N N . SER A 1 176 ? 45.606 -31.292 -38.103 1.00 45.56 176 SER A N 1
ATOM 1384 C CA . SER A 1 176 ? 46.501 -31.685 -36.987 1.00 45.56 176 SER A CA 1
ATOM 1385 C C . SER A 1 176 ? 47.648 -30.728 -36.583 1.00 45.56 176 SER A C 1
ATOM 1387 O O . SER A 1 176 ? 48.544 -30.484 -37.373 1.00 45.56 176 SER A O 1
ATOM 1389 N N . ILE A 1 177 ? 47.601 -30.145 -35.364 1.00 47.47 177 ILE A N 1
ATOM 1390 C CA . ILE A 1 177 ? 48.340 -30.600 -34.140 1.00 47.47 177 ILE A CA 1
ATOM 1391 C C . ILE A 1 177 ? 49.858 -30.325 -34.308 1.00 47.47 177 ILE A C 1
ATOM 1393 O O . ILE A 1 177 ? 50.448 -30.787 -35.270 1.00 47.47 177 ILE A O 1
ATOM 1397 N N . THR A 1 178 ? 50.573 -29.534 -33.497 1.00 45.00 178 THR A N 1
ATOM 1398 C CA . THR A 1 178 ? 50.652 -29.478 -32.024 1.00 45.00 178 THR A CA 1
ATOM 1399 C C . THR A 1 178 ? 51.613 -28.361 -31.572 1.00 45.00 178 THR A C 1
ATOM 1401 O O . THR A 1 178 ? 52.490 -27.960 -32.328 1.00 45.00 178 THR A O 1
ATOM 1404 N N . ASP A 1 179 ? 51.480 -27.976 -30.298 1.00 46.50 179 ASP A N 1
ATOM 1405 C CA . ASP A 1 179 ? 52.532 -27.521 -29.370 1.00 46.50 179 ASP A CA 1
ATOM 1406 C C . ASP A 1 179 ? 53.279 -26.199 -29.625 1.00 46.50 179 ASP A C 1
ATOM 1408 O O . ASP A 1 179 ? 54.331 -26.147 -30.257 1.00 46.50 179 ASP A O 1
ATOM 1412 N N . ILE A 1 180 ? 52.822 -25.144 -28.938 1.00 48.28 180 ILE A N 1
ATOM 1413 C CA . ILE A 1 180 ? 53.699 -24.066 -28.460 1.00 48.28 180 ILE A CA 1
ATOM 1414 C C . ILE A 1 180 ? 53.719 -24.124 -26.925 1.00 48.28 180 ILE A C 1
ATOM 1416 O O . ILE A 1 180 ? 52.712 -23.790 -26.295 1.00 48.28 180 ILE A O 1
ATOM 1420 N N . PRO A 1 181 ? 54.832 -24.527 -26.290 1.00 53.47 181 PRO A N 1
ATOM 1421 C CA . PRO A 1 181 ? 55.009 -24.361 -24.860 1.00 53.47 181 PRO A CA 1
ATOM 1422 C C . PRO A 1 181 ? 55.615 -22.980 -24.569 1.00 53.47 181 PRO A C 1
ATOM 1424 O O . PRO A 1 181 ? 56.625 -22.603 -25.157 1.00 53.47 181 PRO A O 1
ATOM 1427 N N . GLY A 1 182 ? 55.043 -22.259 -23.601 1.00 55.25 182 GLY A N 1
ATOM 1428 C CA . GLY A 1 182 ? 55.781 -21.217 -22.878 1.00 55.25 182 GLY A CA 1
ATOM 1429 C C . GLY A 1 182 ? 55.309 -19.775 -23.052 1.00 55.25 182 GLY A C 1
ATOM 1430 O O . GLY A 1 182 ? 56.104 -18.916 -23.414 1.00 55.25 182 GLY A O 1
ATOM 1431 N N . LEU A 1 183 ? 54.063 -19.480 -22.677 1.00 44.94 183 LEU A N 1
ATOM 1432 C CA . LEU A 1 183 ? 53.721 -18.166 -22.125 1.00 44.94 183 LEU A CA 1
ATOM 1433 C C . LEU A 1 183 ? 53.004 -18.378 -20.792 1.00 44.94 183 LEU A C 1
ATOM 1435 O O . LEU A 1 183 ? 51.828 -18.728 -20.729 1.00 44.94 183 LEU A O 1
ATOM 1439 N N . SER A 1 184 ? 53.775 -18.225 -19.721 1.00 47.53 184 SER A N 1
ATOM 1440 C CA . SER A 1 184 ? 53.316 -18.149 -18.341 1.00 47.53 184 SER A CA 1
ATOM 1441 C C . SER A 1 184 ? 52.366 -16.962 -18.181 1.00 47.53 184 SER A C 1
ATOM 1443 O O . SER A 1 184 ? 52.787 -15.807 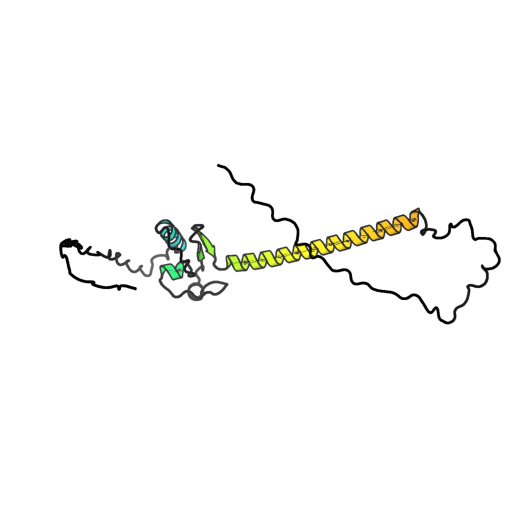-18.207 1.00 47.53 184 SER A O 1
ATOM 1445 N N . PHE A 1 185 ? 51.081 -17.264 -18.032 1.00 45.81 185 PHE A N 1
ATOM 1446 C CA . PHE A 1 185 ? 50.080 -16.335 -17.526 1.00 45.81 185 PHE A CA 1
ATOM 1447 C C . PHE A 1 185 ? 50.254 -16.241 -16.006 1.00 45.81 185 PHE A C 1
ATOM 1449 O O . PHE A 1 185 ? 49.956 -17.202 -15.300 1.00 45.81 185 PHE A O 1
ATOM 1456 N N . ASP A 1 186 ? 50.728 -15.099 -15.514 1.00 54.47 186 ASP A N 1
ATOM 1457 C CA . ASP A 1 186 ? 50.601 -14.714 -14.106 1.00 54.47 186 ASP A CA 1
ATOM 1458 C C . ASP A 1 186 ? 49.277 -13.952 -13.920 1.00 54.47 186 ASP A C 1
ATOM 1460 O O . ASP A 1 186 ? 49.156 -12.820 -14.398 1.00 54.47 186 ASP A O 1
ATOM 1464 N N . PRO A 1 187 ? 48.266 -14.502 -13.222 1.00 58.03 187 PRO A N 1
ATOM 1465 C CA . PRO A 1 187 ? 47.132 -13.717 -12.767 1.00 58.03 187 PRO A CA 1
ATOM 1466 C C . PRO A 1 187 ? 47.464 -13.128 -11.390 1.00 58.03 187 PRO A C 1
ATOM 1468 O O . PRO A 1 187 ? 47.325 -13.787 -10.362 1.00 58.03 187 PRO A O 1
ATOM 1471 N N . SER A 1 188 ? 47.900 -11.868 -11.357 1.00 61.50 188 SER A N 1
ATOM 1472 C CA . SER A 1 188 ? 47.902 -11.087 -10.114 1.00 61.50 188 SER A CA 1
ATOM 1473 C C . SER A 1 188 ? 46.467 -10.680 -9.749 1.00 61.50 188 SER A C 1
ATOM 1475 O O . SER A 1 188 ? 45.811 -10.022 -10.559 1.00 61.50 188 SER A O 1
ATOM 1477 N N . PRO A 1 189 ? 45.967 -11.004 -8.543 1.00 62.91 189 PRO A N 1
ATOM 1478 C CA . PRO A 1 189 ? 44.715 -10.456 -8.042 1.00 62.91 189 PRO A CA 1
ATOM 1479 C C . PRO A 1 189 ? 44.968 -9.056 -7.461 1.00 62.91 189 PRO A C 1
ATOM 1481 O O . PRO A 1 189 ? 45.614 -8.903 -6.424 1.00 62.91 189 PRO A O 1
ATOM 1484 N N . GLY A 1 190 ? 44.474 -8.021 -8.140 1.00 58.72 190 GLY A N 1
ATOM 1485 C CA . GLY A 1 190 ? 44.395 -6.671 -7.577 1.00 58.72 190 GLY A CA 1
ATOM 1486 C C . GLY A 1 190 ? 43.266 -6.581 -6.538 1.00 58.72 190 GLY A C 1
ATOM 1487 O O . GLY A 1 190 ? 42.215 -7.188 -6.749 1.00 58.72 190 GLY A O 1
ATOM 1488 N N . PRO A 1 191 ? 43.445 -5.861 -5.417 1.00 66.25 191 PRO A N 1
ATOM 1489 C CA . PRO A 1 191 ? 42.409 -5.728 -4.401 1.00 66.25 191 PRO A CA 1
ATOM 1490 C C . PRO A 1 191 ? 41.284 -4.801 -4.872 1.00 66.25 191 PRO A C 1
ATOM 1492 O O . PRO A 1 191 ? 41.509 -3.644 -5.226 1.00 66.25 191 PRO A O 1
ATOM 1495 N N . GLU A 1 192 ? 40.062 -5.323 -4.829 1.00 54.44 192 GLU A N 1
ATOM 1496 C CA . GLU A 1 192 ? 38.819 -4.573 -4.968 1.00 54.44 192 GLU A CA 1
ATOM 1497 C C . GLU A 1 192 ? 38.700 -3.545 -3.832 1.00 54.44 192 GLU A C 1
ATOM 1499 O O . GLU A 1 192 ? 38.615 -3.896 -2.653 1.00 54.44 192 GLU A O 1
ATOM 1504 N N . THR A 1 193 ? 38.675 -2.260 -4.174 1.00 66.88 193 THR A N 1
ATOM 1505 C CA . THR A 1 193 ? 38.174 -1.213 -3.283 1.00 66.88 193 THR A CA 1
ATOM 1506 C C . THR A 1 193 ? 36.657 -1.088 -3.475 1.00 66.88 193 THR A C 1
ATOM 1508 O O . THR A 1 193 ? 36.196 -0.847 -4.592 1.00 66.88 193 THR A O 1
ATOM 1511 N N . PRO A 1 194 ? 35.839 -1.258 -2.421 1.00 68.81 194 PRO A N 1
ATOM 1512 C CA . PRO A 1 194 ? 34.394 -1.116 -2.536 1.00 68.81 194 PRO A CA 1
ATOM 1513 C C . PRO A 1 194 ? 33.975 0.366 -2.699 1.00 68.81 194 PRO A C 1
ATOM 1515 O O . PRO A 1 194 ? 34.610 1.246 -2.114 1.00 68.81 194 PRO A O 1
ATOM 1518 N N . PRO A 1 195 ? 32.875 0.676 -3.420 1.00 57.00 195 PRO A N 1
ATOM 1519 C CA . PRO A 1 195 ? 32.522 2.047 -3.816 1.00 57.00 195 PRO A CA 1
ATOM 1520 C C . PRO A 1 195 ? 31.913 2.940 -2.717 1.00 57.00 195 PRO A C 1
ATOM 1522 O O . PRO A 1 195 ? 31.353 3.984 -3.034 1.00 57.00 195 PRO A O 1
ATOM 1525 N N . TRP A 1 196 ? 31.972 2.568 -1.435 1.00 66.38 196 TRP A N 1
ATOM 1526 C CA . TRP A 1 196 ? 31.317 3.335 -0.359 1.00 66.38 196 TRP A CA 1
ATOM 1527 C C . TRP A 1 196 ? 32.263 4.228 0.458 1.00 66.38 196 TRP A C 1
ATOM 1529 O O . TRP A 1 196 ? 31.816 4.908 1.376 1.00 66.38 196 TRP A O 1
ATOM 1539 N N . ALA A 1 197 ? 33.553 4.272 0.126 1.00 56.88 197 ALA A N 1
ATOM 1540 C CA . ALA A 1 197 ? 34.537 5.076 0.846 1.00 56.88 197 ALA A CA 1
ATOM 1541 C C . ALA A 1 197 ? 34.853 6.389 0.112 1.00 56.88 197 ALA A C 1
ATOM 1543 O O . ALA A 1 197 ? 35.973 6.572 -0.347 1.00 56.88 197 ALA A O 1
ATOM 1544 N N . LEU A 1 198 ? 33.874 7.288 -0.020 1.00 57.84 198 LEU A N 1
ATOM 1545 C CA . LEU A 1 198 ? 34.092 8.698 -0.367 1.00 57.84 198 LEU A CA 1
ATOM 1546 C C . LEU A 1 198 ? 32.867 9.523 0.061 1.00 57.84 198 LEU A C 1
ATOM 1548 O O . LEU A 1 198 ? 31.811 9.429 -0.557 1.00 57.84 198 LEU A O 1
ATOM 1552 N N . GLY A 1 199 ? 33.049 10.353 1.091 1.00 50.78 199 GLY A N 1
ATOM 1553 C CA . GLY A 1 199 ? 32.246 11.560 1.299 1.00 50.78 199 GLY A CA 1
ATOM 1554 C C . GLY A 1 199 ? 31.224 11.513 2.429 1.00 50.78 199 GLY A C 1
ATOM 1555 O O . GLY A 1 199 ? 30.024 11.462 2.182 1.00 50.78 199 GLY A O 1
ATOM 1556 N N . ASP A 1 200 ? 31.704 11.639 3.665 1.00 51.38 200 ASP A N 1
ATOM 1557 C CA . ASP A 1 200 ? 30.983 12.394 4.688 1.00 51.38 200 ASP A CA 1
ATOM 1558 C C . ASP A 1 200 ? 30.828 13.844 4.192 1.00 51.38 200 ASP A C 1
ATOM 1560 O O . ASP A 1 200 ? 31.787 14.616 4.223 1.00 51.38 200 ASP A O 1
ATOM 1564 N N . ASP A 1 201 ? 29.641 14.212 3.706 1.00 58.03 201 ASP A N 1
ATOM 1565 C CA . ASP A 1 201 ? 29.275 15.616 3.516 1.00 58.03 201 ASP A CA 1
ATOM 1566 C C . ASP A 1 201 ? 28.890 16.212 4.883 1.00 58.03 201 ASP A C 1
ATOM 1568 O O . ASP A 1 201 ? 27.893 15.789 5.488 1.00 58.03 201 ASP A O 1
ATOM 1572 N N . PRO A 1 202 ? 29.641 17.194 5.414 1.00 62.88 202 PRO A N 1
ATOM 1573 C CA . PRO A 1 202 ? 29.223 17.919 6.596 1.00 62.88 202 PRO A CA 1
ATOM 1574 C C . PRO A 1 202 ? 27.993 18.766 6.260 1.00 62.88 202 PRO A C 1
ATOM 1576 O O . PRO A 1 202 ? 28.026 19.650 5.408 1.00 62.88 202 PRO A O 1
ATOM 1579 N N . MET A 1 203 ? 26.913 18.480 6.986 1.00 50.62 203 MET A N 1
ATOM 1580 C CA . MET A 1 203 ? 25.700 19.283 7.127 1.00 50.62 203 MET A CA 1
ATOM 1581 C C . MET A 1 203 ? 25.961 20.790 6.943 1.00 50.62 203 MET A C 1
ATOM 1583 O O . MET A 1 203 ? 26.451 21.459 7.854 1.00 50.62 203 MET A O 1
ATOM 1587 N N . CYS A 1 204 ? 25.577 21.351 5.794 1.00 57.38 204 CYS A N 1
ATOM 1588 C CA . CYS A 1 204 ? 25.361 22.789 5.700 1.00 57.38 204 CYS A CA 1
ATOM 1589 C C . CYS A 1 204 ? 24.090 23.136 6.480 1.00 57.38 204 CYS A C 1
ATOM 1591 O O . CYS A 1 204 ? 23.007 22.605 6.224 1.00 57.38 204 CYS A O 1
ATOM 1593 N N . GLY A 1 205 ? 24.277 23.996 7.478 1.00 47.53 205 GLY A N 1
ATOM 1594 C CA . GLY A 1 205 ? 23.266 24.429 8.422 1.00 47.53 205 GLY A CA 1
ATOM 1595 C C . GLY A 1 205 ? 22.070 25.109 7.768 1.00 47.53 205 GLY A C 1
ATOM 1596 O O . GLY A 1 205 ? 22.197 25.942 6.872 1.00 47.53 205 GLY A O 1
ATOM 1597 N N . TRP A 1 206 ? 20.904 24.767 8.300 1.00 53.00 206 TRP A N 1
ATOM 1598 C CA . TRP A 1 206 ? 19.724 25.609 8.246 1.00 53.00 206 TRP A CA 1
ATOM 1599 C C . TRP A 1 206 ? 19.935 26.728 9.264 1.00 53.00 206 TRP A C 1
ATOM 1601 O O . TRP A 1 206 ? 19.866 26.480 10.467 1.00 53.00 206 TRP A O 1
ATOM 1611 N N . ASN A 1 207 ? 20.252 27.926 8.777 1.00 60.81 207 ASN A N 1
ATOM 1612 C CA . ASN A 1 207 ? 20.076 29.147 9.551 1.00 60.81 207 ASN A CA 1
ATOM 1613 C C . ASN A 1 207 ? 18.680 29.720 9.275 1.00 60.81 207 ASN A C 1
ATOM 1615 O O . ASN A 1 207 ? 18.205 29.677 8.140 1.00 60.81 207 ASN A O 1
ATOM 1619 N N . GLU A 1 208 ? 18.108 30.181 10.387 1.00 51.16 208 GLU A N 1
ATOM 1620 C CA . GLU A 1 208 ? 16.922 31.010 10.664 1.00 51.16 208 GLU A CA 1
ATOM 1621 C C . GLU A 1 208 ? 16.230 31.752 9.512 1.00 51.16 208 GLU A C 1
ATOM 1623 O O . GLU A 1 208 ? 16.907 32.445 8.719 1.00 51.16 208 GLU A O 1
#

Foldseek 3Di:
DDDDDDDDDDDDDDDPDPPPPDPPPPPPPPPPDDDDDDPPDDDDDLLVVVLVVLVVDPDDPDDDPAFSVCVVVVHDFDLDLQGGPVCVVVVHFRWHQDSPVRDIDGSNVVVVVVVVVVVVVVVVVVVVVVVVVVVVVVVVVVVVVVCVVPPDPPPPPPVPDPPDPPPPPPPPDDDDDDDDDDDDDDDDDDDDDDPPPDDPDPDDDDDD

Secondary structure (DSSP, 8-state):
---------------------------------PPPPPTTSPPP-HHHHHHHHHHHSTT--------HHHHHHT------TT--HHHHTTT---EEE-TTT--EEETTHHHHHHHHHHHHHHHHHHHHHHHHHHHHHHHHHHHHHHHHHH-S------TT----TTSSS--------------------PPPPPTT-S----------

pLDDT: mean 73.53, std 19.2, range [39.06, 98.5]

Sequence (208 aa):
MEDSIMSDLISSTNVDSAVAIKPEIFQQRRQPKQNRRGSYDPEPDYSAIMRRRFQEHDGGRRTSRACDRCKCRKLPCDSNGHGCNNCAKADKPCNVTDQITGETNPRDIITKMRKELSSLKRQVQDKDNEIYEMKQCIQDQAHQIQILRHGPPSDCLDPGSCYNTRAMIECLSPGSITDIPGLSFDPSPGPETPPWALGDDPMCGWNE

Nearest PDB structures (foldseek):
  1pyi-assembly1_A  TM=8.764E-01  e=4.691E-04  Saccharomyces cerevisiae

Mean predicted aligned error: 19.52 Å

Solvent-accessible surface area (backbone atoms only — not comparable to full-atom values): 14379 Å² total; per-residue (Å²): 142,81,83,85,87,87,82,90,78,90,81,87,84,86,84,90,71,84,76,80,75,72,82,76,77,80,72,72,76,76,70,78,81,75,76,80,78,59,96,84,58,79,85,73,68,38,57,64,54,44,42,51,52,44,71,75,52,81,81,70,92,72,80,70,90,49,35,26,59,30,62,74,69,72,45,85,57,59,90,50,69,86,34,26,65,73,30,58,79,64,78,43,87,41,37,32,60,41,78,86,82,54,49,73,41,56,60,32,50,66,60,50,50,52,50,49,52,54,52,50,53,49,54,50,49,55,48,52,50,53,52,50,55,52,52,48,53,52,50,53,50,50,52,52,52,48,38,73,73,70,46,71,86,72,93,74,75,70,93,83,76,85,88,70,100,78,79,87,86,81,87,88,81,90,78,79,92,82,87,85,88,86,80,87,82,80,86,78,84,76,84,85,78,71,95,81,84,76,79,90,75,78,82,80,77,87,75,135

Organism: NCBI:txid911720

Radius of gyration: 42.76 Å; Cα contacts (8 Å, |Δi|>4): 93; chains: 1; bounding box: 91×63×124 Å